Protein AF-A0A3R6ZAP5-F1 (afdb_monomer_lite)

Secondary structure (DSSP, 8-state):
-HHHHHHHHHHHHHHHHHHHHHHHHHHHHHHHHHHTSSS-SSHHHHHHHHTT-S-THHHHHHHHHHHHHHHHHHHHHHHHHHH-PPPS-HHHHHTGGGSHHHHHHHHHHHHHHHHHHHHHHHH-HHHHHHHHHHHTTHHHHHHHHHHH-TTS---HHHHHHHHHHHTTTTHHHHHHHHHHHHHHHHHHHHTTTTTHHHHHHHHHHHHHHHHHHHHHHHHHHH-

Sequence (223 aa):
MAIKLNLFPIVLGIIGRIVLIIIISILIALISYLVSRPDSGQFTSEMNNMSKTGSNSGGIIWNFVVGLINMSIMFTTIDWLRTKEQPQTILRDSFSVFSKRYFIGALVIEILKRIFTFLWALLLIVPGIVKNYSYSQASYIFKDAVDANPNSDVNYFDCITRSRKLMNGRKWRLFILQLSFLGWEILNWIVLGLGSIWLIPYKNATYAAFYKDLTAKLSSVEE

Foldseek 3Di:
DVLVLLQVVLVVVLVVVVVVVVVVVVVVVVVVVVVPPPDDDDPVVVVVVCVVVPDPVVVVVVVLVVVLLLLLVLLLLVCCVVVVDDDPDSVCSSCVCVPPQNVVLLSVLSVVLVVVLVVLVVVPVVSSVVLNLLQVCLSVQSSVVCVVPVPDDDDSVVSSVVSNVLCVVPSVVVVVVVVVCVVLVVVCVVVVNPSVSVSSSVSSVVVSVVSVVSVVVVVVVVD

Radius of gyration: 21.42 Å; chains: 1; bounding box: 72×41×42 Å

InterPro domains:
  IPR010380 Protein of unknown function DUF975 [PF06161] (124-216)
  IPR010380 Protein of unknown function DUF975 [PTHR40076] (21-218)

Structure (mmCIF, N/CA/C/O backbone):
data_AF-A0A3R6ZAP5-F1
#
_entry.id   AF-A0A3R6ZAP5-F1
#
loop_
_atom_site.group_PDB
_atom_site.id
_atom_site.type_symbol
_atom_site.label_atom_id
_atom_site.label_alt_id
_atom_site.label_comp_id
_atom_site.label_asym_id
_atom_site.label_entity_id
_atom_site.label_seq_id
_atom_site.pdbx_PDB_ins_code
_atom_site.Cartn_x
_atom_site.Cartn_y
_atom_site.Cartn_z
_atom_site.occupancy
_atom_site.B_iso_or_equiv
_atom_site.auth_seq_id
_atom_site.auth_comp_id
_atom_site.auth_asym_id
_atom_site.auth_atom_id
_atom_site.pdbx_PDB_model_num
ATOM 1 N N . MET A 1 1 ? -14.975 9.939 -15.089 1.00 49.75 1 MET A N 1
ATOM 2 C CA . MET A 1 1 ? -14.210 11.113 -14.598 1.00 49.75 1 MET A CA 1
ATOM 3 C C . MET A 1 1 ? -13.097 10.795 -13.583 1.00 49.75 1 MET A C 1
ATOM 5 O O . MET A 1 1 ? -12.296 11.681 -13.354 1.00 49.75 1 MET A O 1
ATOM 9 N N . ALA A 1 2 ? -12.936 9.566 -13.062 1.00 43.41 2 ALA A N 1
ATOM 10 C CA . ALA A 1 2 ? -11.761 9.171 -12.251 1.00 43.41 2 ALA A CA 1
ATOM 11 C C . ALA A 1 2 ? -10.464 8.957 -13.071 1.00 43.41 2 ALA A C 1
ATOM 13 O O . ALA A 1 2 ? -9.356 9.091 -12.555 1.00 43.41 2 ALA A O 1
ATOM 14 N N . ILE A 1 3 ? -10.613 8.660 -14.370 1.00 48.66 3 ILE A N 1
ATOM 15 C CA . ILE A 1 3 ? -9.503 8.477 -15.319 1.00 48.66 3 ILE A CA 1
ATOM 16 C C . ILE A 1 3 ? -8.729 9.787 -15.504 1.00 48.66 3 ILE A C 1
ATOM 18 O O . ILE A 1 3 ? -7.517 9.789 -15.349 1.00 48.66 3 ILE A O 1
ATOM 22 N N . LYS A 1 4 ? -9.412 10.921 -15.733 1.00 45.44 4 LYS A N 1
ATOM 23 C CA . LYS A 1 4 ? -8.757 12.233 -15.925 1.00 45.44 4 LYS A CA 1
ATOM 24 C C . LYS A 1 4 ? -7.941 12.689 -14.703 1.00 45.44 4 LYS A C 1
ATOM 26 O O . LYS A 1 4 ? -6.893 13.294 -14.880 1.00 45.44 4 LYS A O 1
ATOM 31 N N . LEU A 1 5 ? -8.384 12.342 -13.492 1.00 50.59 5 LEU A N 1
ATOM 32 C CA . LEU A 1 5 ? -7.724 12.681 -12.224 1.00 50.59 5 LEU A CA 1
ATOM 33 C C . LEU A 1 5 ? -6.394 11.944 -11.998 1.00 50.59 5 LEU A C 1
ATOM 35 O O . LEU A 1 5 ? -5.491 12.491 -11.375 1.00 50.59 5 LEU A O 1
ATOM 39 N N . ASN A 1 6 ? -6.254 10.726 -12.530 1.00 52.62 6 ASN A N 1
ATOM 40 C CA . ASN A 1 6 ? -5.039 9.915 -12.388 1.00 52.62 6 ASN A CA 1
ATOM 41 C C . ASN A 1 6 ? -4.158 9.932 -13.645 1.00 52.62 6 ASN A C 1
ATOM 43 O O . ASN A 1 6 ? -2.973 9.621 -13.568 1.00 52.62 6 ASN A O 1
ATOM 47 N N . LEU A 1 7 ? -4.708 10.341 -14.792 1.00 59.31 7 LEU A N 1
ATOM 48 C CA . LEU A 1 7 ? -3.993 10.369 -16.066 1.00 59.31 7 LEU A CA 1
ATOM 49 C C . LEU A 1 7 ? -2.767 11.280 -16.010 1.00 59.31 7 LEU A C 1
ATOM 51 O O . LEU A 1 7 ? -1.679 10.852 -16.365 1.00 59.31 7 LEU A O 1
ATOM 55 N N . PHE A 1 8 ? -2.920 12.509 -15.518 1.00 52.78 8 PHE A N 1
ATOM 56 C CA . PHE A 1 8 ? -1.830 13.483 -15.487 1.00 52.78 8 PHE A CA 1
ATOM 57 C C . PHE A 1 8 ? -0.643 13.068 -14.591 1.00 52.78 8 PHE A C 1
ATOM 59 O O . PHE A 1 8 ? 0.472 13.026 -15.105 1.00 52.78 8 PHE A O 1
ATOM 66 N N . PRO A 1 9 ? -0.816 12.696 -13.304 1.00 50.38 9 PRO A N 1
ATOM 67 C CA . PRO A 1 9 ? 0.307 12.274 -12.461 1.00 50.38 9 PRO A CA 1
ATOM 68 C C . PRO A 1 9 ? 0.926 10.944 -12.905 1.00 50.38 9 PRO A C 1
ATOM 70 O O . PRO A 1 9 ? 2.131 10.763 -12.751 1.00 50.38 9 PRO A O 1
ATOM 73 N N . ILE A 1 10 ? 0.148 10.023 -13.486 1.00 56.31 10 ILE A N 1
ATOM 74 C CA . ILE A 1 10 ? 0.694 8.757 -13.991 1.00 56.31 10 ILE A CA 1
ATOM 75 C C . ILE A 1 10 ? 1.479 8.993 -15.283 1.00 56.31 10 ILE A C 1
ATOM 77 O O . ILE A 1 10 ? 2.594 8.497 -15.400 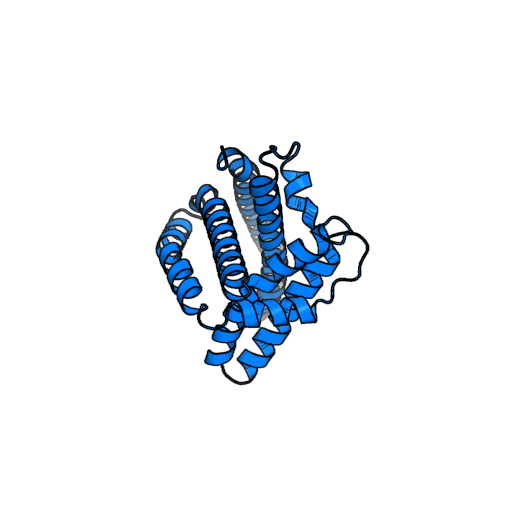1.00 56.31 10 ILE A O 1
ATOM 81 N N . VAL A 1 11 ? 0.961 9.793 -16.218 1.00 62.44 11 VAL A N 1
ATOM 82 C CA . VAL A 1 11 ? 1.676 10.166 -17.450 1.00 62.44 11 VAL A CA 1
ATOM 83 C C . VAL A 1 11 ? 2.935 10.969 -17.122 1.00 62.44 11 VAL A C 1
ATOM 85 O O . VAL A 1 11 ? 4.002 10.637 -17.624 1.00 62.44 11 VAL A O 1
ATOM 88 N N . LEU A 1 12 ? 2.860 11.948 -16.216 1.00 58.59 12 LEU A N 1
ATOM 89 C CA . LEU A 1 12 ? 4.025 12.699 -15.741 1.00 58.59 12 LEU A CA 1
ATOM 90 C C . LEU A 1 12 ? 5.027 11.795 -15.006 1.00 58.59 12 LEU A C 1
ATOM 92 O O . LEU A 1 12 ? 6.230 11.956 -15.170 1.00 58.59 12 LEU A O 1
ATOM 96 N N . GLY A 1 13 ? 4.549 10.812 -14.239 1.00 55.25 13 GLY A N 1
ATOM 97 C CA . GLY A 1 13 ? 5.389 9.816 -13.575 1.00 55.25 13 GLY A CA 1
ATOM 98 C C . GLY A 1 13 ? 6.074 8.857 -14.553 1.00 55.25 13 GLY A C 1
ATOM 99 O O . GLY A 1 13 ? 7.240 8.524 -14.362 1.00 55.25 13 GLY A O 1
ATOM 100 N N . ILE A 1 14 ? 5.386 8.439 -15.618 1.00 63.50 14 ILE A N 1
ATOM 101 C CA . ILE A 1 14 ? 5.942 7.602 -16.692 1.00 63.50 14 ILE A CA 1
ATOM 102 C C . ILE A 1 14 ? 6.972 8.400 -17.495 1.00 63.50 14 ILE A C 1
ATOM 104 O O . ILE A 1 14 ? 8.096 7.937 -17.663 1.00 63.50 14 ILE A O 1
ATOM 108 N N . ILE A 1 15 ? 6.632 9.623 -17.912 1.00 70.00 15 ILE A N 1
ATOM 109 C CA . ILE A 1 15 ? 7.547 10.536 -18.610 1.00 70.00 15 ILE A CA 1
ATOM 110 C C . ILE A 1 15 ? 8.763 10.830 -17.731 1.00 70.00 15 ILE A C 1
ATOM 112 O O . ILE A 1 15 ? 9.889 10.700 -18.193 1.00 70.00 15 ILE A O 1
ATOM 116 N N . GLY A 1 16 ? 8.558 11.141 -16.451 1.00 63.94 16 GLY A N 1
ATOM 117 C CA . GLY A 1 16 ? 9.637 11.389 -15.498 1.00 63.94 16 GLY A CA 1
ATOM 118 C C . GLY A 1 16 ? 10.563 10.185 -15.328 1.00 63.94 16 GLY A C 1
ATOM 119 O O . GLY A 1 16 ? 11.777 10.354 -15.305 1.00 63.94 16 GLY A O 1
ATOM 120 N N . ARG A 1 17 ? 10.023 8.959 -15.283 1.00 59.38 17 ARG A N 1
ATOM 121 C CA . ARG A 1 17 ? 10.827 7.724 -15.245 1.00 59.38 17 ARG A CA 1
ATOM 122 C C . ARG A 1 17 ? 11.616 7.509 -16.533 1.00 59.38 17 ARG A C 1
ATOM 124 O O . ARG A 1 17 ? 12.793 7.182 -16.452 1.00 59.38 17 ARG A O 1
ATOM 131 N N . ILE A 1 18 ? 11.000 7.713 -17.697 1.00 71.06 18 ILE A N 1
ATOM 132 C CA . ILE A 1 18 ? 11.666 7.577 -19.001 1.00 71.06 18 ILE A CA 1
ATOM 133 C C . ILE A 1 18 ? 12.792 8.608 -19.129 1.00 71.06 18 ILE A C 1
ATOM 135 O O . ILE A 1 18 ? 13.917 8.247 -19.455 1.00 71.06 18 ILE A O 1
ATOM 139 N N . VAL A 1 19 ? 12.523 9.871 -18.792 1.00 71.06 19 VAL A N 1
ATOM 140 C CA . VAL A 1 19 ? 13.516 10.955 -18.798 1.00 71.06 19 VAL A CA 1
ATOM 141 C C . VAL A 1 19 ? 14.660 10.658 -17.827 1.00 71.06 19 VAL A C 1
ATOM 143 O O . VAL A 1 19 ? 15.819 10.832 -18.186 1.00 71.06 19 VAL A O 1
ATOM 146 N N . LEU A 1 20 ? 14.370 10.143 -16.631 1.00 56.03 20 LEU A N 1
ATOM 147 C CA . LEU A 1 20 ? 15.389 9.779 -15.647 1.00 56.03 20 LEU A CA 1
ATOM 148 C C . LEU A 1 20 ? 16.253 8.595 -16.112 1.00 56.03 20 LEU A C 1
ATOM 150 O O . LEU A 1 20 ? 17.468 8.640 -15.954 1.00 56.03 20 LEU A O 1
ATOM 154 N N . ILE A 1 21 ? 15.660 7.576 -16.745 1.00 64.06 21 ILE A N 1
ATOM 155 C CA . ILE A 1 21 ? 16.398 6.458 -17.358 1.00 64.06 21 ILE A CA 1
ATOM 156 C C . ILE A 1 21 ? 17.299 6.966 -18.486 1.00 64.06 21 ILE A C 1
ATOM 158 O O . ILE A 1 21 ? 18.463 6.579 -18.552 1.00 64.06 21 ILE A O 1
ATOM 162 N N . ILE A 1 22 ? 16.795 7.867 -19.335 1.00 69.31 22 ILE A N 1
ATOM 163 C CA . ILE A 1 22 ? 17.574 8.482 -20.415 1.00 69.31 22 ILE A CA 1
ATOM 164 C C . ILE A 1 22 ? 18.750 9.276 -19.833 1.00 69.31 22 ILE A C 1
ATOM 166 O O . ILE A 1 22 ? 19.888 9.044 -20.232 1.00 69.31 22 ILE A O 1
ATOM 170 N N . ILE A 1 23 ? 18.518 10.130 -18.833 1.00 69.62 23 ILE A N 1
ATOM 171 C CA . ILE A 1 23 ? 19.574 10.897 -18.153 1.00 69.62 23 ILE A CA 1
ATOM 172 C C . ILE A 1 23 ? 20.624 9.967 -17.539 1.00 69.62 23 ILE A C 1
ATOM 174 O O . ILE A 1 23 ? 21.815 10.192 -17.732 1.00 69.62 23 ILE A O 1
ATOM 178 N N . ILE A 1 24 ? 20.206 8.900 -16.851 1.00 59.94 24 ILE A N 1
ATOM 179 C CA . ILE A 1 24 ? 21.114 7.912 -16.251 1.00 59.94 24 ILE A CA 1
ATOM 180 C C . ILE A 1 24 ? 21.912 7.176 -17.332 1.00 59.94 24 ILE A C 1
ATOM 182 O O . ILE A 1 24 ? 23.118 7.010 -17.184 1.00 59.94 24 ILE A O 1
ATOM 186 N N . SER A 1 25 ? 21.279 6.779 -18.437 1.00 58.03 25 SER A N 1
ATOM 187 C CA . SER A 1 25 ? 21.961 6.110 -19.551 1.00 58.03 25 SER A CA 1
ATOM 188 C C . SER A 1 25 ? 22.999 7.014 -20.225 1.00 58.03 25 SER A C 1
ATOM 190 O O . SER A 1 25 ? 24.102 6.562 -20.523 1.00 58.03 25 SER A O 1
ATOM 192 N N . ILE A 1 26 ? 22.692 8.307 -20.370 1.00 75.69 26 ILE A N 1
ATOM 193 C CA . ILE A 1 26 ? 23.614 9.321 -20.888 1.00 75.69 26 ILE A CA 1
ATOM 194 C C . ILE A 1 26 ? 24.769 9.536 -19.907 1.00 75.69 26 ILE A C 1
ATOM 196 O O . ILE A 1 26 ? 25.916 9.599 -20.330 1.00 75.69 26 ILE A O 1
ATOM 200 N N . LEU A 1 27 ? 24.496 9.590 -18.601 1.00 61.81 27 LEU A N 1
ATOM 201 C CA . LEU A 1 27 ? 25.517 9.697 -17.555 1.00 61.81 27 LEU A CA 1
ATOM 202 C C . LEU A 1 27 ? 26.449 8.484 -17.539 1.00 61.81 27 LEU A C 1
ATOM 204 O O . LEU A 1 27 ? 27.659 8.656 -17.463 1.00 61.81 27 LEU A O 1
ATOM 208 N N . ILE A 1 28 ? 25.912 7.270 -17.664 1.00 61.03 28 ILE A N 1
ATOM 209 C CA . ILE A 1 28 ? 26.699 6.033 -17.742 1.00 61.03 28 ILE A CA 1
ATOM 210 C C . ILE A 1 28 ? 27.551 6.018 -19.012 1.00 61.03 28 ILE A C 1
ATOM 212 O O . ILE A 1 28 ? 28.731 5.680 -18.943 1.00 61.03 28 ILE A O 1
ATOM 216 N N . ALA A 1 29 ? 26.995 6.414 -20.159 1.00 68.06 29 ALA A N 1
ATOM 217 C CA . ALA A 1 29 ? 27.736 6.510 -21.415 1.00 68.06 29 ALA A CA 1
ATOM 218 C C . ALA A 1 29 ? 28.840 7.576 -21.344 1.00 68.06 29 ALA A C 1
ATOM 220 O O . ALA A 1 29 ? 29.955 7.341 -21.801 1.00 68.06 29 ALA A O 1
ATOM 221 N N . LEU A 1 30 ? 28.562 8.715 -20.706 1.00 67.56 30 LEU A N 1
ATOM 222 C CA . LEU A 1 30 ? 29.516 9.798 -20.488 1.00 67.56 30 LEU A CA 1
ATOM 223 C C . LEU A 1 30 ? 30.633 9.376 -19.529 1.00 67.56 30 LEU A C 1
ATOM 225 O O . LEU A 1 30 ? 31.801 9.588 -19.826 1.00 67.56 30 LEU A O 1
ATOM 229 N N . ILE A 1 31 ? 30.299 8.712 -18.422 1.00 59.75 31 ILE A N 1
ATOM 230 C CA . ILE A 1 31 ? 31.277 8.132 -17.495 1.00 59.75 31 ILE A CA 1
ATOM 231 C C . ILE A 1 31 ? 32.121 7.079 -18.216 1.00 59.75 31 ILE A C 1
ATOM 233 O O . ILE A 1 31 ? 33.338 7.112 -18.109 1.00 59.75 31 ILE A O 1
ATOM 237 N N . SER A 1 32 ? 31.509 6.203 -19.013 1.00 54.59 32 SER A N 1
ATOM 238 C CA . SER A 1 32 ? 32.223 5.186 -19.799 1.00 54.59 32 SER A CA 1
ATOM 239 C C . SER A 1 32 ? 33.161 5.816 -20.828 1.00 54.59 32 SER A C 1
ATOM 241 O O . SER A 1 32 ? 34.285 5.354 -20.996 1.00 54.59 32 SER A O 1
ATOM 243 N N . TYR A 1 33 ? 32.742 6.901 -21.476 1.00 67.69 33 TYR A N 1
ATOM 244 C CA . TYR A 1 33 ? 33.559 7.669 -22.415 1.00 67.69 33 TYR A CA 1
ATOM 245 C C . TYR A 1 33 ? 34.729 8.385 -21.721 1.00 67.69 33 TYR A C 1
ATOM 247 O O . TYR A 1 33 ? 35.844 8.400 -22.237 1.00 67.69 33 TYR A O 1
ATOM 255 N N . LEU A 1 34 ? 34.501 8.931 -20.524 1.00 59.06 34 LEU A N 1
ATOM 256 C CA . LEU A 1 34 ? 35.535 9.581 -19.715 1.00 59.06 34 LEU A CA 1
ATOM 257 C C . LEU A 1 34 ? 36.530 8.573 -19.113 1.00 59.06 34 LEU A C 1
ATOM 259 O O . LEU A 1 34 ? 37.719 8.870 -19.046 1.00 59.06 34 LEU A O 1
ATOM 263 N N . VAL A 1 35 ? 36.057 7.384 -18.727 1.00 60.81 35 VAL A N 1
ATOM 264 C CA . VAL A 1 35 ? 36.853 6.263 -18.193 1.00 60.81 35 VAL A CA 1
ATOM 265 C C . VAL A 1 35 ? 37.617 5.521 -19.296 1.00 60.81 35 VAL A C 1
ATOM 267 O O . VAL A 1 35 ? 38.691 4.994 -19.038 1.00 60.81 35 VAL A O 1
ATOM 270 N N . SER A 1 36 ? 37.120 5.522 -20.538 1.00 62.25 36 SER A N 1
ATOM 271 C CA . SER A 1 36 ? 37.816 4.946 -21.703 1.00 62.25 36 SER A CA 1
ATOM 272 C C . SER A 1 36 ? 38.959 5.825 -22.227 1.00 62.25 36 SER A C 1
ATOM 274 O O . SER A 1 36 ? 39.555 5.498 -23.255 1.00 62.25 36 SER A O 1
ATOM 276 N N . ARG A 1 37 ? 39.286 6.937 -21.545 1.00 58.38 37 ARG A N 1
ATOM 277 C CA . ARG A 1 37 ? 40.539 7.655 -21.800 1.00 58.38 37 ARG A CA 1
ATOM 278 C C . ARG A 1 37 ? 41.705 6.683 -21.586 1.00 58.38 37 ARG A C 1
ATOM 280 O O . ARG A 1 37 ? 41.754 6.029 -20.543 1.00 58.38 37 ARG A O 1
ATOM 287 N N . PRO A 1 38 ? 42.620 6.555 -22.558 1.00 50.88 38 PRO A N 1
ATOM 288 C CA . PRO A 1 38 ? 43.659 5.543 -22.526 1.00 50.88 38 PRO A CA 1
ATOM 289 C C . PRO A 1 38 ? 44.785 6.002 -21.601 1.00 50.88 38 PRO A C 1
ATOM 291 O O . PRO A 1 38 ? 45.833 6.411 -22.069 1.00 50.88 38 PRO A O 1
ATOM 294 N N . ASP A 1 39 ? 44.559 5.933 -20.292 1.00 49.41 39 ASP A N 1
ATOM 295 C CA . ASP A 1 39 ? 45.637 5.902 -19.308 1.00 49.41 39 ASP A CA 1
ATOM 296 C C . ASP A 1 39 ? 45.334 4.847 -18.235 1.00 49.41 39 ASP A C 1
ATOM 298 O O . ASP A 1 39 ? 44.693 5.070 -17.211 1.00 49.41 39 ASP A O 1
ATOM 302 N N . SER A 1 40 ? 45.853 3.650 -18.523 1.00 44.00 40 SER A N 1
ATOM 303 C CA . SER A 1 40 ? 46.232 2.578 -17.593 1.00 44.00 40 SER A CA 1
ATOM 304 C C . SER A 1 40 ? 45.143 1.913 -16.726 1.00 44.00 40 SER A C 1
ATOM 306 O O . SER A 1 40 ? 45.076 2.053 -15.511 1.00 44.00 40 SER A O 1
ATOM 308 N N . GLY A 1 41 ? 44.373 1.016 -17.345 1.00 52.34 41 GLY A N 1
ATOM 309 C CA . GLY A 1 41 ? 44.551 -0.428 -17.104 1.00 52.34 41 GLY A CA 1
ATOM 310 C C . GLY A 1 41 ? 44.236 -1.059 -15.734 1.00 52.34 41 GLY A C 1
ATOM 311 O O . GLY A 1 41 ? 44.462 -2.258 -15.612 1.00 52.34 41 GLY A O 1
ATOM 312 N N . GLN A 1 42 ? 43.712 -0.344 -14.731 1.00 46.94 42 GLN A N 1
ATOM 313 C CA . GLN A 1 42 ? 43.348 -0.946 -13.425 1.00 46.94 42 GLN A CA 1
ATOM 314 C C . GLN A 1 42 ? 41.854 -0.867 -13.064 1.00 46.94 42 GLN A C 1
ATOM 316 O O . GLN A 1 42 ? 41.393 -1.572 -12.171 1.00 46.94 42 GLN A O 1
ATOM 321 N N . PHE A 1 43 ? 41.056 -0.082 -13.790 1.00 41.91 43 PHE A N 1
ATOM 322 C CA . PHE A 1 43 ? 39.634 0.107 -13.471 1.00 41.91 43 PHE A CA 1
ATOM 323 C C . PHE A 1 43 ? 38.722 -1.008 -14.020 1.00 41.91 43 PHE A C 1
ATOM 325 O O . PHE A 1 43 ? 37.682 -1.325 -13.446 1.00 41.91 43 PHE A O 1
ATOM 332 N N . THR A 1 44 ? 39.108 -1.653 -15.124 1.00 44.44 44 THR A N 1
ATOM 333 C CA . THR A 1 44 ? 38.272 -2.658 -15.806 1.00 44.44 44 THR A CA 1
ATOM 334 C C . THR A 1 44 ? 38.235 -4.009 -15.083 1.00 44.44 44 THR A C 1
ATOM 336 O O . THR A 1 44 ? 37.220 -4.704 -15.144 1.00 44.44 44 THR A O 1
ATOM 339 N N . SER A 1 45 ? 39.288 -4.365 -14.337 1.00 43.47 45 SER A N 1
ATOM 340 C CA . SER A 1 45 ? 39.341 -5.587 -13.522 1.00 43.47 45 SER A CA 1
ATOM 341 C C . SER A 1 45 ? 38.513 -5.496 -12.237 1.00 43.47 45 SER A C 1
ATOM 343 O O . SER A 1 45 ? 37.971 -6.507 -11.795 1.00 43.47 45 SER A O 1
ATOM 345 N N . GLU A 1 46 ? 38.335 -4.301 -11.664 1.00 43.62 46 GLU A N 1
ATOM 346 C CA . GLU A 1 46 ? 37.447 -4.106 -10.508 1.00 43.62 46 GLU A CA 1
ATOM 347 C C . GLU A 1 46 ? 35.973 -3.970 -10.915 1.00 43.62 46 GLU A C 1
ATOM 349 O O . GLU A 1 46 ? 35.079 -4.412 -10.192 1.00 43.62 46 GLU A O 1
ATOM 354 N N . MET A 1 47 ? 35.690 -3.466 -12.120 1.00 38.88 47 MET A N 1
ATOM 355 C CA . MET A 1 47 ? 34.322 -3.291 -12.621 1.00 38.88 47 MET A CA 1
ATOM 356 C C . MET A 1 47 ? 33.591 -4.621 -12.889 1.00 38.88 47 MET A C 1
ATOM 358 O O . MET A 1 47 ? 32.373 -4.705 -12.721 1.00 38.88 47 MET A O 1
ATOM 362 N N . ASN A 1 48 ? 34.330 -5.690 -13.207 1.00 45.25 48 ASN A N 1
ATOM 363 C CA . ASN A 1 48 ? 33.788 -7.052 -13.308 1.00 45.25 48 ASN A CA 1
ATOM 364 C C . ASN A 1 48 ? 33.434 -7.665 -11.938 1.00 45.25 48 ASN A C 1
ATOM 366 O O . ASN A 1 48 ? 32.580 -8.546 -11.854 1.00 45.25 48 ASN A O 1
ATOM 370 N N . ASN A 1 49 ? 34.038 -7.164 -10.856 1.00 45.28 49 ASN A N 1
ATOM 371 C CA . ASN A 1 49 ? 33.619 -7.470 -9.487 1.00 45.28 49 ASN A CA 1
ATOM 372 C C . ASN A 1 49 ? 32.513 -6.515 -9.002 1.00 45.28 49 ASN A C 1
ATOM 374 O O . ASN A 1 49 ? 31.728 -6.879 -8.129 1.00 45.28 49 ASN A O 1
ATOM 378 N N . MET A 1 50 ? 32.374 -5.331 -9.608 1.00 38.56 50 MET A N 1
ATOM 379 C CA . MET A 1 50 ? 31.333 -4.358 -9.263 1.00 38.56 50 MET A CA 1
ATOM 380 C C . MET A 1 50 ? 29.974 -4.630 -9.928 1.00 38.56 50 MET A C 1
ATOM 382 O O . MET A 1 50 ? 28.948 -4.220 -9.391 1.00 38.56 50 MET A O 1
ATOM 386 N N . SER A 1 51 ? 29.917 -5.423 -11.003 1.00 44.44 51 SER A N 1
ATOM 387 C CA . SER A 1 51 ? 28.658 -6.001 -11.511 1.00 44.44 51 SER A CA 1
ATOM 388 C C . SER A 1 51 ? 28.069 -7.073 -10.576 1.00 44.44 51 SER A C 1
ATOM 390 O O . SER A 1 51 ? 26.871 -7.346 -10.630 1.00 44.44 51 SER A O 1
ATOM 392 N N . LYS A 1 52 ? 28.871 -7.610 -9.643 1.00 43.53 52 LYS A N 1
ATOM 393 C CA . LYS A 1 52 ? 28.395 -8.380 -8.476 1.00 43.53 52 LYS A CA 1
ATOM 394 C C . LYS A 1 52 ? 28.046 -7.500 -7.263 1.00 43.53 52 LYS A C 1
ATOM 396 O O . LYS A 1 52 ? 27.390 -7.978 -6.343 1.00 43.53 52 LYS A O 1
ATOM 401 N N . THR A 1 53 ? 28.400 -6.213 -7.297 1.00 42.28 53 THR A N 1
ATOM 402 C CA . THR A 1 53 ? 28.152 -5.207 -6.243 1.00 42.28 53 THR A CA 1
ATOM 403 C C . THR A 1 53 ? 27.148 -4.134 -6.700 1.00 42.28 53 THR A C 1
ATOM 405 O O . THR A 1 53 ? 27.033 -3.063 -6.114 1.00 42.28 53 THR A O 1
ATOM 408 N N . GLY A 1 54 ? 26.302 -4.439 -7.691 1.00 44.59 54 GLY A N 1
ATOM 409 C CA . GLY A 1 54 ? 25.012 -3.767 -7.907 1.00 44.59 54 GLY A CA 1
ATOM 410 C C . GLY A 1 54 ? 24.004 -4.224 -6.852 1.00 44.59 54 GLY A C 1
ATOM 411 O O . GLY A 1 54 ? 23.015 -4.881 -7.151 1.00 44.59 54 GLY A O 1
ATOM 412 N N . SER A 1 55 ? 24.360 -3.985 -5.593 1.00 45.50 55 SER A N 1
ATOM 413 C CA . SER A 1 55 ? 23.782 -4.599 -4.407 1.00 45.50 55 SER A CA 1
ATOM 414 C C . SER A 1 55 ? 22.257 -4.465 -4.317 1.00 45.50 55 SER A C 1
ATOM 416 O O . SER A 1 55 ? 21.671 -3.404 -4.537 1.00 45.50 55 SER A O 1
ATOM 418 N N . ASN A 1 56 ? 21.62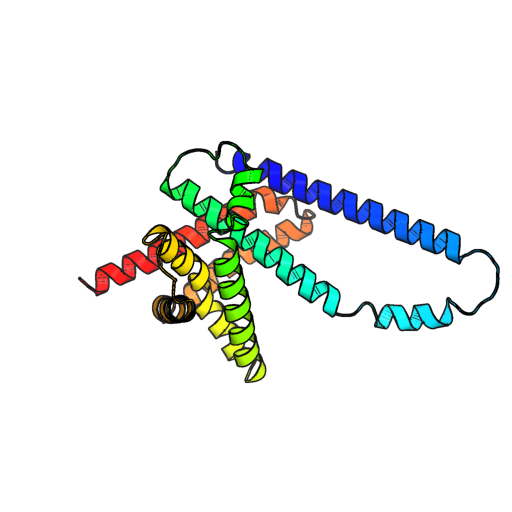8 -5.553 -3.871 1.00 48.88 56 ASN A N 1
ATOM 419 C CA . ASN A 1 56 ? 20.220 -5.696 -3.488 1.00 48.88 56 ASN A CA 1
ATOM 420 C C . ASN A 1 56 ? 19.676 -4.616 -2.511 1.00 48.88 56 ASN A C 1
ATOM 422 O O . ASN A 1 56 ? 18.498 -4.655 -2.166 1.00 48.88 56 ASN A O 1
ATOM 426 N N . SER A 1 57 ? 20.483 -3.654 -2.048 1.00 44.19 57 SER A N 1
ATOM 427 C CA . SER A 1 57 ? 20.123 -2.607 -1.080 1.00 44.19 57 SER A CA 1
ATOM 428 C C . SER A 1 57 ? 19.450 -1.380 -1.718 1.00 44.19 57 SER A C 1
ATOM 430 O O . SER A 1 57 ? 18.480 -0.861 -1.161 1.00 44.19 57 SER A O 1
ATOM 432 N N . GLY A 1 58 ? 19.871 -0.962 -2.921 1.00 46.41 58 GLY A N 1
ATOM 433 C CA . GLY A 1 58 ? 19.235 0.135 -3.669 1.00 46.41 58 GLY A CA 1
ATOM 434 C C . GLY A 1 58 ? 17.785 -0.183 -4.056 1.00 46.41 58 GLY A C 1
ATOM 435 O O . GLY A 1 58 ? 16.907 0.678 -3.991 1.00 46.41 58 GLY A O 1
ATOM 436 N N . GLY A 1 59 ? 17.504 -1.459 -4.344 1.00 54.81 59 GLY A N 1
ATOM 437 C CA . GLY A 1 59 ? 16.149 -1.959 -4.580 1.00 54.81 59 GLY A CA 1
ATOM 438 C C . GLY A 1 59 ? 15.251 -1.908 -3.338 1.00 54.81 59 GLY A C 1
ATOM 439 O O . GLY A 1 59 ? 14.060 -1.635 -3.460 1.00 54.81 59 GLY A O 1
ATOM 440 N N . ILE A 1 60 ? 15.793 -2.110 -2.132 1.00 53.81 60 ILE A N 1
ATOM 441 C CA . ILE A 1 60 ? 15.010 -2.081 -0.883 1.00 53.81 60 ILE A CA 1
ATOM 442 C C . ILE A 1 60 ? 14.549 -0.656 -0.561 1.00 53.81 60 ILE A C 1
ATOM 444 O O . ILE A 1 60 ? 13.368 -0.446 -0.274 1.00 53.81 60 ILE A O 1
ATOM 448 N N . ILE A 1 61 ? 15.453 0.324 -0.658 1.00 51.31 61 ILE A N 1
ATOM 449 C CA . ILE A 1 61 ? 15.135 1.740 -0.419 1.00 51.31 61 ILE A CA 1
ATOM 450 C C . ILE A 1 61 ? 14.132 2.232 -1.468 1.00 51.31 61 ILE A C 1
ATOM 452 O O . ILE A 1 61 ? 13.123 2.849 -1.125 1.00 51.31 61 ILE A O 1
ATOM 456 N N . TRP A 1 62 ? 14.338 1.881 -2.738 1.00 50.94 62 TRP A N 1
ATOM 457 C CA . TRP A 1 62 ? 13.401 2.209 -3.811 1.00 50.94 62 TRP A CA 1
ATOM 458 C C . TRP A 1 62 ? 12.006 1.599 -3.587 1.00 50.94 62 TRP A C 1
ATOM 460 O O . TRP A 1 62 ? 10.998 2.299 -3.678 1.00 50.94 62 TRP A O 1
ATOM 470 N N . ASN A 1 63 ? 11.927 0.325 -3.190 1.00 55.38 63 ASN A N 1
ATOM 471 C CA . ASN A 1 63 ? 10.661 -0.344 -2.864 1.00 55.38 63 ASN A CA 1
ATOM 472 C C . ASN A 1 63 ? 9.948 0.261 -1.643 1.00 55.38 63 ASN A C 1
ATOM 474 O O . ASN A 1 63 ? 8.723 0.155 -1.516 1.00 55.38 63 ASN A O 1
ATOM 478 N N . PHE A 1 64 ? 10.694 0.879 -0.727 1.00 59.91 64 PHE A N 1
ATOM 479 C CA . PHE A 1 64 ? 10.127 1.611 0.399 1.00 59.91 64 PHE A CA 1
ATOM 480 C C . PHE A 1 64 ? 9.509 2.937 -0.058 1.00 59.91 64 PHE A C 1
ATOM 482 O O . PHE A 1 64 ? 8.330 3.177 0.199 1.00 59.91 64 PHE A O 1
ATOM 489 N N . VAL A 1 65 ? 10.255 3.741 -0.823 1.00 56.66 65 VAL A N 1
ATOM 490 C CA . VAL A 1 65 ? 9.778 5.019 -1.386 1.00 56.66 65 VAL A CA 1
ATOM 491 C C . VAL A 1 65 ? 8.537 4.812 -2.261 1.00 56.66 65 VAL A C 1
ATOM 493 O O . VAL A 1 65 ? 7.537 5.512 -2.100 1.00 56.66 65 VAL A O 1
ATOM 496 N N . VAL A 1 66 ? 8.550 3.803 -3.136 1.00 57.47 66 VAL A N 1
ATOM 497 C CA . VAL A 1 66 ? 7.401 3.457 -3.991 1.00 57.47 66 VAL A CA 1
ATOM 498 C C . VAL A 1 66 ? 6.185 3.022 -3.164 1.00 57.47 66 VAL A C 1
ATOM 500 O O . VAL A 1 66 ? 5.057 3.374 -3.510 1.00 57.47 66 VAL A O 1
ATOM 503 N N . GLY A 1 67 ? 6.393 2.298 -2.059 1.00 61.38 67 GLY A N 1
ATOM 504 C CA . GLY A 1 67 ? 5.319 1.894 -1.148 1.00 61.38 67 GLY A CA 1
ATOM 505 C C . GLY A 1 67 ? 4.597 3.085 -0.512 1.00 61.38 67 GLY A C 1
ATOM 506 O O . GLY A 1 67 ? 3.368 3.100 -0.466 1.00 61.38 67 GLY A O 1
ATOM 507 N N . LEU A 1 68 ? 5.346 4.113 -0.102 1.00 63.22 68 LEU A N 1
ATOM 508 C CA . LEU A 1 68 ? 4.772 5.336 0.467 1.00 63.22 68 LEU A CA 1
ATOM 509 C C . LEU A 1 68 ? 3.950 6.113 -0.557 1.00 63.22 68 LEU A C 1
ATOM 511 O O . LEU A 1 68 ? 2.838 6.534 -0.257 1.00 63.22 68 LEU A O 1
ATOM 515 N N . ILE A 1 69 ? 4.453 6.230 -1.788 1.00 58.84 69 ILE A N 1
ATOM 516 C CA . ILE A 1 69 ? 3.721 6.885 -2.879 1.00 58.84 69 ILE A CA 1
ATOM 517 C C . ILE A 1 69 ? 2.407 6.145 -3.171 1.00 58.84 69 ILE A C 1
ATOM 519 O O . ILE A 1 69 ? 1.372 6.778 -3.364 1.00 58.84 69 ILE A O 1
ATOM 523 N N . ASN A 1 70 ? 2.421 4.808 -3.167 1.00 61.72 70 ASN A N 1
ATOM 524 C CA . ASN A 1 70 ? 1.221 4.003 -3.405 1.00 61.72 70 ASN A CA 1
ATOM 525 C C . ASN A 1 70 ? 0.154 4.226 -2.315 1.00 61.72 70 ASN A C 1
ATOM 527 O O . ASN A 1 70 ? -1.024 4.416 -2.623 1.00 61.72 70 ASN A O 1
ATOM 531 N N . MET A 1 71 ? 0.582 4.294 -1.050 1.00 56.03 71 MET A N 1
ATOM 532 C CA . MET A 1 71 ? -0.289 4.598 0.087 1.00 56.03 71 MET A CA 1
ATOM 533 C C . MET A 1 71 ? -0.881 6.012 0.007 1.00 56.03 71 MET A C 1
ATOM 535 O O . MET A 1 71 ? -2.059 6.192 0.318 1.00 56.03 71 MET A O 1
ATOM 539 N N . SER A 1 72 ? -0.117 6.993 -0.484 1.00 57.06 72 SER A N 1
ATOM 540 C CA . SER A 1 72 ? -0.621 8.350 -0.705 1.00 57.06 72 SER A CA 1
ATOM 541 C C . SER A 1 72 ? -1.786 8.390 -1.689 1.00 57.06 72 SER A C 1
ATOM 543 O O . SER A 1 72 ? -2.839 8.943 -1.382 1.00 57.06 72 SER A O 1
ATOM 545 N N . ILE A 1 73 ? -1.640 7.718 -2.834 1.00 57.22 73 ILE A N 1
ATOM 546 C CA . ILE A 1 73 ? -2.694 7.636 -3.856 1.00 57.22 73 ILE A CA 1
ATOM 547 C C . ILE A 1 73 ? -3.940 6.948 -3.274 1.00 57.22 73 ILE A C 1
ATOM 549 O O . ILE A 1 73 ? -5.065 7.385 -3.512 1.00 57.22 73 ILE A O 1
ATOM 553 N N . MET A 1 74 ? -3.754 5.898 -2.469 1.00 60.78 74 MET A N 1
ATOM 554 C CA . MET A 1 74 ? -4.849 5.177 -1.818 1.00 60.78 74 MET A CA 1
ATOM 555 C C . MET A 1 74 ? -5.687 6.089 -0.904 1.00 60.78 74 MET A C 1
ATOM 557 O O . MET A 1 74 ? -6.919 6.064 -0.956 1.00 60.78 74 MET A O 1
ATOM 561 N N . PHE A 1 75 ? -5.046 6.936 -0.099 1.00 61.94 75 PHE A N 1
ATOM 562 C CA . PHE A 1 75 ? -5.748 7.848 0.806 1.00 61.94 75 PHE A CA 1
ATOM 563 C C . PHE A 1 75 ? -6.524 8.934 0.062 1.00 61.94 75 PHE A C 1
ATOM 565 O O . PHE A 1 75 ? -7.686 9.157 0.406 1.00 61.94 75 PHE A O 1
ATOM 572 N N . THR A 1 76 ? -5.947 9.526 -0.985 1.00 61.56 76 THR A N 1
ATOM 573 C CA . THR A 1 76 ? -6.636 10.510 -1.834 1.00 61.56 76 THR A CA 1
ATOM 574 C C . THR A 1 76 ? -7.845 9.892 -2.538 1.00 61.56 76 THR A C 1
ATOM 576 O O . THR A 1 76 ? -8.891 10.528 -2.661 1.00 61.56 76 THR A O 1
ATOM 579 N N . THR A 1 77 ? -7.751 8.625 -2.966 1.00 57.38 77 THR A N 1
ATOM 580 C CA . THR A 1 77 ? -8.888 7.948 -3.612 1.00 57.38 77 THR A CA 1
ATOM 581 C C . THR A 1 77 ? -10.071 7.735 -2.671 1.00 57.38 77 THR A C 1
ATOM 583 O O . THR A 1 77 ? -11.213 7.826 -3.118 1.00 57.38 77 THR A O 1
ATOM 586 N N . ILE A 1 78 ? -9.830 7.507 -1.376 1.00 61.03 78 ILE A N 1
ATOM 587 C CA . ILE A 1 78 ? -10.908 7.393 -0.385 1.00 61.03 78 ILE A CA 1
ATOM 588 C C . ILE A 1 78 ? -11.569 8.736 -0.111 1.00 61.03 78 ILE A C 1
ATOM 590 O O . ILE A 1 78 ? -12.796 8.783 -0.053 1.00 61.03 78 ILE A O 1
ATOM 594 N N . ASP A 1 79 ? -10.792 9.810 0.024 1.00 62.78 79 ASP A N 1
ATOM 595 C CA . ASP A 1 79 ? -11.359 11.143 0.265 1.00 62.78 79 ASP A CA 1
ATOM 596 C C . ASP A 1 79 ? -12.221 11.577 -0.916 1.00 62.78 79 ASP A C 1
ATOM 598 O O . ASP A 1 79 ? -13.342 12.044 -0.738 1.00 62.78 79 ASP A O 1
ATOM 602 N N . TRP A 1 80 ? -11.769 11.296 -2.138 1.00 59.84 80 TRP A N 1
ATOM 603 C CA . TRP A 1 80 ? -12.565 11.525 -3.338 1.00 59.84 80 TRP A CA 1
ATOM 604 C C . TRP A 1 80 ? -13.856 10.685 -3.370 1.00 59.84 80 TRP A C 1
ATOM 606 O O . TRP A 1 80 ? -14.927 11.201 -3.692 1.00 59.84 80 TRP A O 1
ATOM 616 N N . LEU A 1 81 ? -13.785 9.400 -2.996 1.00 61.06 81 LEU A N 1
ATOM 617 C CA . LEU A 1 81 ? -14.956 8.515 -2.916 1.00 61.06 81 LEU A CA 1
ATOM 618 C C . LEU A 1 81 ? -15.964 8.949 -1.838 1.00 61.06 81 LEU A C 1
ATOM 620 O O . LEU A 1 81 ? -17.156 8.674 -1.986 1.00 61.06 81 LEU A O 1
ATOM 624 N N . ARG A 1 82 ? -15.500 9.595 -0.761 1.00 65.00 82 ARG A N 1
ATOM 625 C CA . ARG A 1 82 ? -16.330 10.071 0.356 1.00 65.00 82 ARG A CA 1
ATOM 626 C C . ARG A 1 82 ? -16.952 11.434 0.074 1.00 65.00 82 ARG A C 1
ATOM 628 O O . ARG A 1 82 ? -18.163 11.578 0.204 1.00 65.00 82 ARG A O 1
ATOM 635 N N . THR A 1 83 ? -16.144 12.406 -0.334 1.00 60.12 83 THR A N 1
ATOM 636 C CA . THR A 1 83 ? -16.562 13.808 -0.460 1.00 60.12 83 THR A CA 1
ATOM 637 C C . THR A 1 83 ? -17.215 14.093 -1.815 1.00 60.12 83 THR A C 1
ATOM 639 O O . THR A 1 83 ? -17.958 15.057 -1.941 1.00 60.12 83 THR A O 1
ATOM 642 N N . LYS A 1 84 ? -16.969 13.264 -2.846 1.00 55.88 84 LYS A N 1
ATOM 643 C CA . LYS A 1 84 ? -17.372 13.481 -4.258 1.00 55.88 84 LYS A CA 1
ATOM 644 C C . LYS A 1 84 ? -16.877 14.796 -4.885 1.00 55.88 84 LYS A C 1
ATOM 646 O O . LYS A 1 84 ? -17.111 15.022 -6.073 1.00 55.88 84 LYS A O 1
ATOM 651 N N . GLU A 1 85 ? -16.170 15.633 -4.136 1.00 49.28 85 GLU A N 1
ATOM 652 C CA . GLU A 1 85 ? -15.550 16.857 -4.621 1.00 49.28 85 GLU A CA 1
ATOM 653 C C . GLU A 1 85 ? -14.239 16.556 -5.349 1.00 49.28 85 GLU A C 1
ATOM 655 O O . GLU A 1 85 ? -13.460 15.682 -4.957 1.00 49.28 85 GLU A O 1
ATOM 660 N N . GLN A 1 86 ? -14.013 17.253 -6.464 1.00 48.25 86 GLN A N 1
ATOM 661 C CA . GLN A 1 86 ? -12.792 17.082 -7.242 1.00 48.25 86 GLN A CA 1
ATOM 662 C C . GLN A 1 86 ? -11.625 17.781 -6.531 1.00 48.25 86 GLN A C 1
ATOM 664 O O . GLN A 1 86 ? -11.768 18.948 -6.164 1.00 48.25 86 GLN A O 1
ATOM 669 N N . PRO A 1 87 ? -10.470 17.115 -6.358 1.00 50.41 87 PRO A N 1
ATOM 670 C CA . PRO A 1 87 ? -9.282 17.765 -5.820 1.00 50.41 87 PRO A CA 1
ATOM 671 C C . PRO A 1 87 ? -8.889 18.946 -6.716 1.00 50.41 87 PRO A C 1
ATOM 673 O O . PRO A 1 87 ? -8.683 18.784 -7.920 1.00 50.41 87 PRO A O 1
ATOM 676 N N . GLN A 1 88 ? -8.803 20.138 -6.123 1.00 47.44 88 GLN A N 1
ATOM 677 C CA . GLN A 1 88 ? -8.518 21.402 -6.818 1.00 47.44 88 GLN A CA 1
ATOM 678 C C . GLN A 1 88 ? -7.105 21.404 -7.434 1.00 47.44 88 GLN A C 1
ATOM 680 O O . GLN A 1 88 ? -6.865 22.049 -8.452 1.00 47.44 88 GLN A O 1
ATOM 685 N N . THR A 1 89 ? -6.164 20.641 -6.856 1.00 51.41 89 THR A N 1
ATOM 686 C CA . THR A 1 89 ? -4.798 20.474 -7.379 1.00 51.41 89 THR A CA 1
ATOM 687 C C . THR A 1 89 ? -4.281 19.057 -7.125 1.00 51.41 89 THR A C 1
ATOM 689 O O . THR A 1 89 ? -3.863 18.715 -6.021 1.00 51.41 89 THR A O 1
ATOM 692 N N . ILE A 1 90 ? -4.233 18.248 -8.186 1.00 49.59 90 ILE A N 1
ATOM 693 C CA . ILE A 1 90 ? -3.902 16.811 -8.151 1.00 49.59 90 ILE A CA 1
ATOM 694 C C . ILE A 1 90 ? -2.549 16.528 -7.481 1.00 49.59 90 ILE A C 1
ATOM 696 O O . ILE A 1 90 ? -2.422 15.546 -6.754 1.00 49.59 90 ILE A O 1
ATOM 700 N N . LEU A 1 91 ? -1.541 17.385 -7.683 1.00 47.00 91 LEU A N 1
ATOM 701 C CA . LEU A 1 91 ? -0.228 17.224 -7.049 1.00 47.00 91 LEU A CA 1
ATOM 702 C C . LEU A 1 91 ? -0.312 17.428 -5.535 1.00 47.00 91 LEU A C 1
ATOM 704 O O . LEU A 1 91 ? 0.062 16.538 -4.779 1.00 47.00 91 LEU A O 1
ATOM 708 N N . ARG A 1 92 ? -0.868 18.550 -5.077 1.00 52.97 92 ARG A N 1
ATOM 709 C CA . ARG A 1 92 ? -1.006 18.849 -3.646 1.00 52.97 92 ARG A CA 1
ATOM 710 C C . ARG A 1 92 ? -1.802 17.769 -2.908 1.00 52.97 92 ARG A C 1
ATOM 712 O O . ARG A 1 92 ? -1.418 17.389 -1.807 1.00 52.97 92 ARG A O 1
ATOM 719 N N . ASP A 1 93 ? -2.842 17.232 -3.542 1.00 54.59 93 ASP A N 1
ATOM 720 C CA . ASP A 1 93 ? -3.715 16.229 -2.930 1.00 54.59 93 ASP A CA 1
ATOM 721 C C . ASP A 1 93 ? -3.138 14.805 -3.014 1.00 54.59 93 ASP A C 1
ATOM 723 O O . ASP A 1 93 ? -3.379 13.998 -2.118 1.00 54.59 93 ASP A O 1
ATOM 727 N N . SER A 1 94 ? -2.294 14.505 -4.010 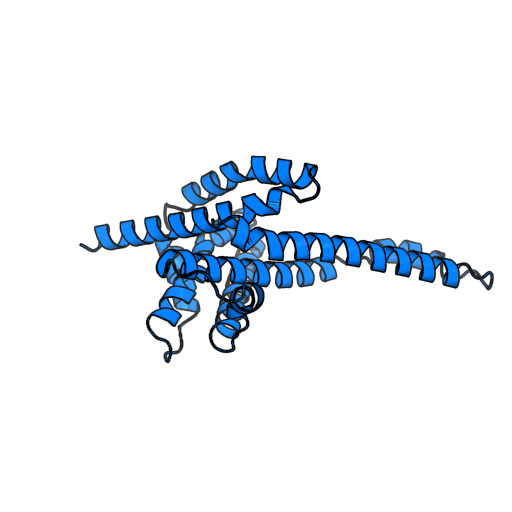1.00 51.44 94 SER A N 1
ATOM 728 C CA . SER A 1 94 ? -1.488 13.267 -4.068 1.00 51.44 94 SER A CA 1
ATOM 729 C C . SER A 1 94 ? -0.323 13.286 -3.074 1.00 51.44 94 SER A C 1
ATOM 731 O O . SER A 1 94 ? 0.110 12.237 -2.602 1.00 51.44 94 SER A O 1
ATOM 733 N N . PHE A 1 95 ? 0.171 14.478 -2.727 1.00 55.75 95 PHE A N 1
ATOM 734 C CA . PHE A 1 95 ? 1.144 14.689 -1.657 1.00 55.75 95 PHE A CA 1
ATOM 735 C C . PHE A 1 95 ? 0.478 15.028 -0.309 1.00 55.75 95 PHE A C 1
ATOM 737 O O . PHE A 1 95 ? 1.182 15.309 0.657 1.00 55.75 95 PHE A O 1
ATOM 744 N N . SER A 1 96 ? -0.854 14.950 -0.187 1.00 58.34 96 SER A N 1
ATOM 745 C CA . SER A 1 96 ? -1.571 15.261 1.064 1.00 58.34 96 SER A CA 1
ATOM 746 C C . SER A 1 96 ? -1.165 14.348 2.222 1.00 58.34 96 SER A C 1
ATOM 748 O O . SER A 1 96 ? -1.160 14.771 3.375 1.00 58.34 96 SER A O 1
ATOM 750 N N . VAL A 1 97 ? -0.721 13.124 1.930 1.00 54.88 97 VAL A N 1
ATOM 751 C CA . VAL A 1 97 ? -0.143 12.211 2.925 1.00 54.88 97 VAL A CA 1
ATOM 752 C C . VAL A 1 97 ? 1.211 12.685 3.440 1.00 54.88 97 VAL A C 1
ATOM 754 O O . VAL A 1 97 ? 1.542 12.378 4.574 1.00 54.88 97 VAL A O 1
ATOM 757 N N . PHE A 1 98 ? 1.956 13.494 2.683 1.00 55.81 98 PHE A N 1
ATOM 758 C CA . PHE A 1 98 ? 3.159 14.182 3.168 1.00 55.81 98 PHE A CA 1
ATOM 759 C C . PHE A 1 98 ? 2.835 15.435 3.997 1.00 55.81 98 PHE A C 1
ATOM 761 O O . PHE A 1 98 ? 3.746 16.110 4.477 1.00 55.81 98 PHE A O 1
ATOM 768 N N . SER A 1 99 ? 1.554 15.756 4.217 1.00 61.50 99 SER A N 1
ATOM 769 C CA . SER A 1 99 ? 1.193 16.745 5.231 1.00 61.50 99 SER A CA 1
ATOM 770 C C . SER A 1 99 ? 1.602 16.236 6.617 1.00 61.50 99 SER A C 1
ATOM 772 O O . SER A 1 99 ? 1.473 15.046 6.920 1.00 61.50 99 SER A O 1
ATOM 774 N N . LYS A 1 100 ? 2.075 17.147 7.484 1.00 62.00 100 LYS A N 1
ATOM 775 C CA . LYS A 1 100 ? 2.541 16.825 8.850 1.00 62.00 100 LYS A CA 1
ATOM 776 C C . LYS A 1 100 ? 1.570 15.930 9.636 1.00 62.00 100 LYS A C 1
ATOM 778 O O . LYS A 1 100 ? 2.018 15.160 10.474 1.00 62.00 100 LYS A O 1
ATOM 783 N N . ARG A 1 101 ? 0.266 16.021 9.347 1.00 68.94 101 ARG A N 1
ATOM 784 C CA . ARG A 1 101 ? -0.808 15.296 10.035 1.00 68.94 101 ARG A CA 1
ATOM 785 C C . ARG A 1 101 ? -0.831 13.790 9.747 1.00 68.94 101 ARG A C 1
ATOM 787 O O . ARG A 1 101 ? -1.030 13.015 10.671 1.00 68.94 101 ARG A O 1
ATOM 794 N N . TYR A 1 102 ? -0.637 13.367 8.497 1.00 68.69 102 TYR A N 1
ATOM 795 C CA . TYR A 1 102 ? -0.780 11.953 8.107 1.00 68.69 102 TYR A CA 1
ATOM 796 C C . TYR A 1 102 ? 0.561 11.256 7.855 1.00 68.69 102 TYR A C 1
ATOM 798 O O . TYR A 1 102 ? 0.638 10.031 7.955 1.00 68.69 102 TYR A O 1
ATOM 806 N N . PHE A 1 103 ? 1.620 12.019 7.569 1.00 74.00 103 PHE A N 1
ATOM 807 C CA . PHE A 1 103 ? 2.898 11.484 7.100 1.00 74.00 103 PHE A CA 1
ATOM 808 C C . PHE A 1 103 ? 3.577 10.559 8.109 1.00 74.00 103 PHE A C 1
ATOM 810 O O . PHE A 1 103 ? 3.922 9.426 7.776 1.00 74.00 103 PHE A O 1
ATOM 817 N N . ILE A 1 104 ? 3.734 11.027 9.352 1.00 79.06 104 ILE A N 1
ATOM 818 C CA . ILE A 1 104 ? 4.426 10.274 10.404 1.00 79.06 104 ILE A CA 1
ATOM 819 C C . ILE A 1 104 ? 3.665 8.982 10.700 1.00 79.06 104 ILE A C 1
ATOM 821 O O . ILE A 1 104 ? 4.260 7.909 10.728 1.00 79.06 104 ILE A O 1
ATOM 825 N N . GLY A 1 105 ? 2.345 9.057 10.863 1.00 80.44 105 GLY A N 1
ATOM 826 C CA . GLY A 1 105 ? 1.569 7.871 11.200 1.00 80.44 105 GLY A CA 1
ATOM 827 C C . GLY A 1 105 ? 1.468 6.859 10.054 1.00 80.44 105 GLY A C 1
ATOM 828 O O . GLY A 1 105 ? 1.582 5.656 10.288 1.00 80.44 105 GLY A O 1
ATOM 829 N N . ALA A 1 106 ? 1.366 7.323 8.804 1.00 77.75 106 ALA A N 1
ATOM 830 C CA . ALA A 1 106 ? 1.433 6.455 7.629 1.00 77.75 106 ALA A CA 1
ATOM 831 C C . ALA A 1 106 ? 2.789 5.735 7.527 1.00 77.75 106 ALA A C 1
ATOM 833 O O . ALA A 1 106 ? 2.826 4.522 7.306 1.00 77.75 106 ALA A O 1
ATOM 834 N N . LEU A 1 107 ? 3.893 6.459 7.754 1.00 81.44 107 LEU A N 1
ATOM 835 C CA . LEU A 1 107 ? 5.241 5.891 7.811 1.00 81.44 107 LEU A CA 1
ATOM 836 C C . LEU A 1 107 ? 5.366 4.823 8.898 1.00 81.44 107 LEU A C 1
ATOM 838 O O . LEU A 1 107 ? 5.854 3.727 8.624 1.00 81.44 107 LEU A O 1
ATOM 842 N N . VAL A 1 108 ? 4.908 5.124 10.115 1.00 87.00 108 VAL A N 1
ATOM 843 C CA . VAL A 1 108 ? 4.975 4.196 11.250 1.00 87.00 108 VAL A CA 1
ATOM 844 C C . VAL A 1 108 ? 4.193 2.919 10.946 1.00 87.00 108 VAL A C 1
ATOM 846 O O . VAL A 1 108 ? 4.722 1.826 11.146 1.00 87.00 108 VAL A O 1
ATOM 849 N N . ILE A 1 109 ? 2.979 3.025 10.394 1.00 87.19 109 ILE A N 1
ATOM 850 C CA . ILE A 1 109 ? 2.179 1.859 9.996 1.00 87.19 109 ILE A CA 1
ATOM 851 C C . ILE A 1 109 ? 2.901 1.026 8.931 1.00 87.19 109 ILE A C 1
ATOM 853 O O . ILE A 1 109 ? 2.970 -0.196 9.060 1.00 87.19 109 ILE A O 1
ATOM 857 N N . GLU A 1 110 ? 3.460 1.646 7.890 1.00 83.19 110 GLU A N 1
ATOM 858 C CA . GLU A 1 110 ? 4.197 0.923 6.845 1.00 83.19 110 GLU A CA 1
ATOM 859 C C . GLU A 1 110 ? 5.433 0.202 7.383 1.00 83.19 110 GLU A C 1
ATOM 861 O O . GLU A 1 110 ? 5.637 -0.982 7.099 1.00 83.19 110 GLU A O 1
ATOM 866 N N . ILE A 1 111 ? 6.232 0.881 8.205 1.00 86.75 111 ILE A N 1
ATOM 867 C CA . ILE A 1 111 ? 7.422 0.301 8.832 1.00 86.75 111 ILE A CA 1
ATOM 868 C C . ILE A 1 111 ? 7.026 -0.872 9.733 1.00 86.75 111 ILE A C 1
ATOM 870 O O . ILE A 1 111 ? 7.608 -1.953 9.636 1.00 86.75 111 ILE A O 1
ATOM 874 N N . LEU A 1 112 ? 5.995 -0.699 10.560 1.00 89.19 112 LEU A N 1
ATOM 875 C CA . LEU A 1 112 ? 5.567 -1.707 11.522 1.00 89.19 112 LEU A CA 1
ATOM 876 C C . LEU A 1 112 ? 4.998 -2.957 10.833 1.00 89.19 112 LEU A C 1
ATOM 878 O O . LEU A 1 112 ? 5.342 -4.083 11.201 1.00 89.19 112 LEU A O 1
ATOM 882 N N . LYS A 1 113 ? 4.201 -2.785 9.768 1.00 90.38 113 LYS A N 1
ATOM 883 C CA . LYS A 1 113 ? 3.735 -3.901 8.927 1.00 90.38 113 LYS A CA 1
ATOM 884 C C . LYS A 1 113 ? 4.898 -4.670 8.310 1.00 90.38 113 LYS A C 1
ATOM 886 O O . LYS A 1 113 ? 4.867 -5.903 8.305 1.00 90.38 113 LYS A O 1
ATOM 891 N N . ARG A 1 114 ? 5.906 -3.965 7.789 1.00 85.88 114 ARG A N 1
ATOM 892 C CA . ARG A 1 114 ? 7.086 -4.573 7.156 1.00 85.88 114 ARG A CA 1
ATOM 893 C C . ARG A 1 114 ? 7.929 -5.337 8.167 1.00 85.88 114 ARG A C 1
ATOM 895 O O . ARG A 1 114 ? 8.239 -6.492 7.902 1.00 85.88 114 ARG A O 1
ATOM 902 N N . ILE A 1 115 ? 8.201 -4.754 9.335 1.00 89.88 115 ILE A N 1
ATOM 903 C CA . ILE A 1 115 ? 8.899 -5.421 10.444 1.00 89.88 115 ILE A CA 1
ATOM 904 C C . ILE A 1 115 ? 8.164 -6.690 10.864 1.00 89.88 115 ILE A C 1
ATOM 906 O O . ILE A 1 115 ? 8.764 -7.760 10.904 1.00 89.88 115 ILE A O 1
ATOM 910 N N . PHE A 1 116 ? 6.856 -6.615 11.117 1.00 89.00 116 PHE A N 1
ATOM 911 C CA . PHE A 1 116 ? 6.109 -7.797 11.532 1.00 89.00 116 PHE A CA 1
ATOM 912 C C . PHE A 1 116 ? 6.056 -8.859 10.444 1.00 89.00 116 PHE A C 1
ATOM 914 O O . PHE A 1 116 ? 6.240 -10.036 10.734 1.00 89.00 116 PHE A O 1
ATOM 921 N N . THR A 1 117 ? 5.822 -8.471 9.195 1.00 86.94 117 THR A N 1
ATOM 922 C CA . THR A 1 117 ? 5.805 -9.423 8.079 1.00 86.94 117 THR A CA 1
ATOM 923 C C . THR A 1 117 ? 7.172 -10.078 7.897 1.00 86.94 117 THR A C 1
ATOM 925 O O . THR A 1 117 ? 7.231 -11.287 7.698 1.00 86.94 117 THR A O 1
ATOM 928 N N . PHE A 1 118 ? 8.257 -9.315 8.044 1.00 86.81 118 PHE A N 1
ATOM 929 C CA . PHE A 1 118 ? 9.625 -9.819 7.995 1.00 86.81 118 PHE A CA 1
ATOM 930 C C . PHE A 1 118 ? 9.920 -10.802 9.133 1.00 86.81 118 PHE A C 1
ATOM 932 O O . PHE A 1 118 ? 10.413 -11.890 8.867 1.00 86.81 118 PHE A O 1
ATOM 939 N N . LEU A 1 119 ? 9.538 -10.484 10.375 1.00 89.12 119 LEU A N 1
ATOM 940 C CA . LEU A 1 119 ? 9.685 -11.388 11.524 1.00 89.12 119 LEU A CA 1
ATOM 941 C C . LEU A 1 119 ? 8.935 -12.713 11.314 1.00 89.12 119 LEU A C 1
ATOM 943 O O . LEU A 1 119 ? 9.463 -13.783 11.606 1.00 89.12 119 LEU A O 1
ATOM 947 N N . TRP A 1 120 ? 7.716 -12.659 10.766 1.00 88.06 120 TRP A N 1
ATOM 948 C CA . TRP A 1 120 ? 6.952 -13.865 10.436 1.00 88.06 120 TRP A CA 1
ATOM 949 C C . TRP A 1 120 ? 7.568 -14.651 9.279 1.00 88.06 120 TRP A C 1
ATOM 951 O O . TRP A 1 120 ? 7.575 -15.878 9.332 1.00 88.06 120 TRP A O 1
ATOM 961 N N . ALA A 1 121 ? 8.092 -13.959 8.266 1.00 83.94 121 ALA A N 1
ATOM 962 C CA . ALA A 1 121 ? 8.777 -14.573 7.134 1.00 83.94 121 ALA A CA 1
ATOM 963 C C . ALA A 1 121 ? 10.115 -15.218 7.532 1.00 83.94 121 ALA A C 1
ATOM 965 O O . ALA A 1 121 ? 10.467 -16.248 6.964 1.00 83.94 121 ALA A O 1
ATOM 966 N N . LEU A 1 122 ? 10.826 -14.646 8.515 1.00 83.44 122 LEU A N 1
ATOM 967 C CA . LEU A 1 122 ? 12.066 -15.193 9.075 1.00 83.44 122 LEU A CA 1
ATOM 968 C C . LEU A 1 122 ? 11.819 -16.531 9.774 1.00 83.44 122 LEU A C 1
ATOM 970 O O . LEU A 1 122 ? 12.646 -17.431 9.686 1.00 83.44 122 LEU A O 1
ATOM 974 N N . LEU A 1 123 ? 10.673 -16.659 10.448 1.00 87.25 123 LEU A N 1
ATOM 975 C CA . LEU A 1 123 ? 10.282 -17.909 11.083 1.00 87.25 123 LEU A CA 1
ATOM 976 C C . LEU A 1 123 ? 9.939 -18.962 10.022 1.00 87.25 123 LEU A C 1
ATOM 978 O O . LEU A 1 123 ? 10.467 -20.065 10.067 1.00 87.25 123 LEU A O 1
ATOM 982 N N . LEU A 1 124 ? 9.070 -18.610 9.064 1.00 85.56 124 LEU A N 1
ATOM 983 C CA . LEU A 1 124 ? 8.673 -19.447 7.929 1.00 85.56 124 LEU A CA 1
ATOM 984 C C . LEU A 1 124 ? 8.070 -18.573 6.805 1.00 85.56 124 LEU A C 1
ATOM 986 O O . LEU A 1 124 ? 7.284 -17.657 7.053 1.00 85.56 124 LEU A O 1
ATOM 990 N N . ILE A 1 125 ? 8.321 -18.925 5.541 1.00 85.50 125 ILE A N 1
ATOM 991 C CA . ILE A 1 125 ? 7.846 -18.150 4.374 1.00 85.50 125 ILE A CA 1
ATOM 992 C C . ILE A 1 125 ? 6.307 -18.089 4.305 1.00 85.50 125 ILE A C 1
ATOM 994 O O . ILE A 1 125 ? 5.723 -17.017 4.123 1.00 85.50 125 ILE A O 1
ATOM 998 N N . VAL A 1 126 ? 5.632 -19.231 4.488 1.00 87.56 126 VAL A N 1
ATOM 999 C CA . VAL A 1 126 ? 4.164 -19.350 4.379 1.00 87.56 126 VAL A CA 1
ATOM 1000 C C . VAL A 1 126 ? 3.413 -18.445 5.372 1.00 87.56 126 VAL A C 1
ATOM 1002 O O . VAL A 1 126 ? 2.568 -17.657 4.932 1.00 87.56 126 VAL A O 1
ATOM 1005 N N . PRO A 1 127 ? 3.686 -18.470 6.694 1.00 83.69 127 PRO A N 1
ATOM 1006 C CA . PRO A 1 127 ? 3.029 -17.552 7.619 1.00 83.69 127 PRO A CA 1
ATOM 1007 C C . PRO A 1 127 ? 3.412 -16.089 7.375 1.00 83.69 127 PRO A C 1
ATOM 1009 O O . PRO A 1 127 ? 2.565 -15.227 7.609 1.00 83.69 127 PRO A O 1
ATOM 1012 N N . GLY A 1 128 ? 4.604 -15.791 6.843 1.00 85.44 128 GLY A N 1
ATOM 1013 C CA . GLY A 1 128 ? 4.959 -14.448 6.372 1.00 85.44 128 GLY A CA 1
ATOM 1014 C C . GLY A 1 128 ? 3.952 -13.904 5.351 1.00 85.44 128 GLY A C 1
ATOM 1015 O O . GLY A 1 128 ? 3.379 -12.829 5.548 1.00 85.44 128 GLY A O 1
ATOM 1016 N N . ILE A 1 129 ? 3.637 -14.690 4.317 1.00 86.94 129 ILE A N 1
ATOM 1017 C CA . ILE A 1 129 ? 2.641 -14.327 3.294 1.00 86.94 129 ILE A CA 1
ATOM 1018 C C . ILE A 1 129 ? 1.255 -14.131 3.926 1.00 86.94 129 ILE A C 1
ATOM 1020 O O . ILE A 1 129 ? 0.603 -13.106 3.718 1.00 86.94 129 ILE A O 1
ATOM 1024 N N . VAL A 1 130 ? 0.802 -15.073 4.759 1.00 88.31 130 VAL A N 1
ATOM 1025 C CA . VAL A 1 130 ? -0.514 -14.991 5.422 1.00 88.31 130 VAL A CA 1
ATOM 1026 C C . VAL A 1 130 ? -0.628 -13.750 6.318 1.00 88.31 130 VAL A C 1
ATOM 1028 O O . VAL A 1 130 ? -1.701 -13.138 6.426 1.00 88.31 130 VAL A O 1
ATOM 1031 N N . LYS A 1 131 ? 0.459 -13.358 6.987 1.00 89.38 131 LYS A N 1
ATOM 1032 C CA . LYS A 1 131 ? 0.492 -12.175 7.854 1.00 89.38 131 LYS A CA 1
ATOM 1033 C C . LYS A 1 131 ? 0.520 -10.884 7.051 1.00 89.38 131 LYS A C 1
ATOM 1035 O O . LYS A 1 131 ? -0.204 -9.970 7.436 1.00 89.38 131 LYS A O 1
ATOM 1040 N N . ASN A 1 132 ? 1.188 -10.855 5.898 1.00 87.81 132 ASN A N 1
ATOM 1041 C CA . ASN A 1 132 ? 1.101 -9.732 4.964 1.00 87.81 132 ASN A CA 1
ATOM 1042 C C . ASN A 1 132 ? -0.366 -9.410 4.607 1.00 87.81 132 ASN A C 1
ATOM 1044 O O . ASN A 1 132 ? -0.832 -8.287 4.792 1.00 87.81 132 ASN A O 1
ATOM 1048 N N . TYR A 1 133 ? -1.148 -10.430 4.227 1.00 89.75 133 TYR A N 1
ATOM 1049 C CA . TYR A 1 133 ? -2.588 -10.270 3.975 1.00 89.75 133 TYR A CA 1
ATOM 1050 C C . TYR A 1 133 ? -3.365 -9.799 5.207 1.00 89.75 133 TYR A C 1
ATOM 1052 O O . TYR A 1 133 ? -4.272 -8.976 5.096 1.00 89.75 133 TYR A O 1
ATOM 1060 N N . SER A 1 134 ? -2.995 -10.284 6.393 1.00 89.12 134 SER A N 1
ATOM 1061 C CA . SER A 1 134 ? -3.653 -9.917 7.654 1.00 89.12 134 SER A CA 1
ATOM 1062 C C . SER A 1 134 ? -3.467 -8.436 8.013 1.00 89.12 134 SER A C 1
ATOM 1064 O O . SER A 1 134 ? -4.306 -7.867 8.708 1.00 89.12 134 SER A O 1
ATOM 1066 N N . TYR A 1 135 ? -2.386 -7.806 7.548 1.00 89.38 135 TYR A N 1
ATOM 1067 C CA . TYR A 1 135 ? -2.056 -6.406 7.833 1.00 89.38 135 TYR A CA 1
ATOM 1068 C C . TYR A 1 135 ? -2.467 -5.431 6.724 1.00 89.38 135 TYR A C 1
ATOM 1070 O O . TYR A 1 135 ? -2.299 -4.222 6.876 1.00 89.38 135 TYR A O 1
ATOM 1078 N N . SER A 1 136 ? -3.032 -5.941 5.627 1.00 87.19 136 SER A N 1
ATOM 1079 C CA . SER A 1 136 ? -3.413 -5.150 4.451 1.00 87.19 136 SER A CA 1
ATOM 1080 C C . SER A 1 136 ? -4.373 -3.994 4.758 1.00 87.19 136 SER A C 1
ATOM 1082 O O . SER A 1 136 ? -4.300 -2.957 4.105 1.00 87.19 136 SER A O 1
ATOM 1084 N N . GLN A 1 137 ? -5.233 -4.139 5.773 1.00 91.44 137 GLN A N 1
ATOM 1085 C CA . GLN A 1 137 ? -6.258 -3.149 6.113 1.00 91.44 137 GLN A CA 1
ATOM 1086 C C . GLN A 1 137 ? -5.784 -2.101 7.130 1.00 91.44 137 GLN A C 1
ATOM 1088 O O . GLN A 1 137 ? -6.480 -1.117 7.359 1.00 91.44 137 GLN A O 1
ATOM 1093 N N . ALA A 1 138 ? -4.596 -2.261 7.726 1.00 89.12 138 ALA A N 1
ATOM 1094 C CA . ALA A 1 138 ? -4.139 -1.384 8.808 1.00 89.12 138 ALA A CA 1
ATOM 1095 C C . ALA A 1 138 ? -3.978 0.079 8.362 1.00 89.12 138 ALA A C 1
ATOM 1097 O O . ALA A 1 138 ? -4.259 0.985 9.137 1.00 89.12 138 ALA A O 1
ATOM 1098 N N . SER A 1 139 ? -3.589 0.307 7.102 1.00 86.12 139 SER A N 1
ATOM 1099 C CA . SER A 1 139 ? -3.499 1.647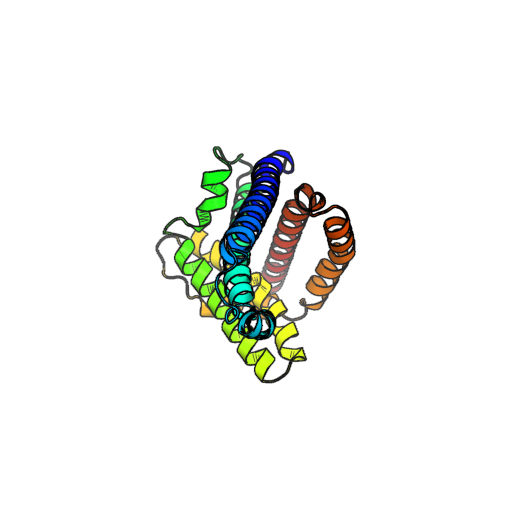 6.508 1.00 86.12 139 SER A CA 1
ATOM 1100 C C . SER A 1 139 ? -4.866 2.334 6.420 1.00 86.12 139 SER A C 1
ATOM 1102 O O . SER A 1 139 ? -4.977 3.511 6.745 1.00 86.12 139 SER A O 1
ATOM 1104 N N . TYR A 1 140 ? -5.910 1.600 6.023 1.00 86.19 140 TYR A N 1
ATOM 1105 C CA . TYR A 1 140 ? -7.282 2.112 5.950 1.00 86.19 140 TYR A CA 1
ATOM 1106 C C . TYR A 1 140 ? -7.837 2.437 7.343 1.00 86.19 140 TYR A C 1
ATOM 1108 O O . TYR A 1 140 ? -8.378 3.516 7.559 1.00 86.19 140 TYR A O 1
ATOM 1116 N N . ILE A 1 141 ? -7.616 1.537 8.306 1.00 88.81 141 ILE A N 1
ATOM 1117 C CA . ILE A 1 141 ? -8.050 1.707 9.701 1.00 88.81 141 ILE A CA 1
ATOM 1118 C C . ILE A 1 141 ? -7.356 2.905 10.355 1.00 88.81 141 ILE A C 1
ATOM 1120 O O . ILE A 1 141 ? -7.992 3.662 11.081 1.00 88.81 141 ILE A O 1
ATOM 1124 N N . PHE A 1 142 ? -6.058 3.089 10.097 1.00 88.06 142 PHE A N 1
ATOM 1125 C CA . PHE A 1 142 ? -5.315 4.248 10.583 1.00 88.06 142 PHE A CA 1
ATOM 1126 C C . PHE A 1 142 ? -5.903 5.556 10.044 1.00 88.06 142 PHE A C 1
ATOM 1128 O O . PHE A 1 142 ? -6.144 6.475 10.822 1.00 88.06 142 PHE A O 1
ATOM 1135 N N . LYS A 1 143 ? -6.184 5.623 8.736 1.00 83.38 143 LYS A N 1
ATOM 1136 C CA . LYS A 1 143 ? -6.811 6.801 8.125 1.00 83.38 143 LYS A CA 1
ATOM 1137 C C . LYS A 1 143 ? -8.147 7.124 8.799 1.00 83.38 143 LYS A C 1
ATOM 1139 O O . LYS A 1 143 ? -8.337 8.247 9.246 1.00 83.38 143 LYS A O 1
ATOM 1144 N N . ASP A 1 144 ? -9.015 6.127 8.959 1.00 85.25 144 ASP A N 1
ATOM 1145 C CA . ASP A 1 144 ? -10.318 6.312 9.608 1.00 85.25 144 ASP A CA 1
ATOM 1146 C C . ASP A 1 144 ? -10.195 6.776 11.065 1.00 85.25 144 ASP A C 1
ATOM 1148 O O . ASP A 1 144 ? -10.967 7.623 11.508 1.00 85.25 144 ASP A O 1
ATOM 1152 N N . ALA A 1 145 ? -9.206 6.269 11.805 1.00 84.75 145 ALA A N 1
ATOM 1153 C CA . ALA A 1 145 ? -8.953 6.685 13.181 1.00 84.75 145 ALA A CA 1
ATOM 1154 C C . ALA A 1 145 ? -8.480 8.149 13.280 1.00 84.75 145 ALA A C 1
ATOM 1156 O O . ALA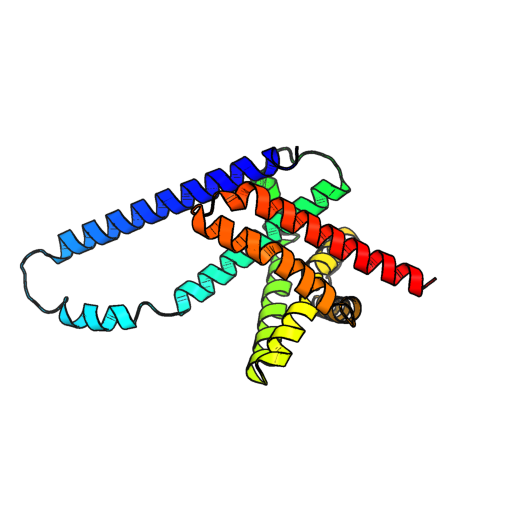 A 1 145 ? -8.956 8.882 14.146 1.00 84.75 145 ALA A O 1
ATOM 1157 N N . VAL A 1 146 ? -7.586 8.586 12.384 1.00 83.75 146 VAL A N 1
ATOM 1158 C CA . VAL A 1 146 ? -7.094 9.978 12.330 1.00 83.75 146 VAL A CA 1
ATOM 1159 C C . VAL A 1 146 ? -8.169 10.949 11.838 1.00 83.75 146 VAL A C 1
ATOM 1161 O O . VAL A 1 146 ? -8.207 12.106 12.267 1.00 83.75 146 VAL A O 1
ATOM 1164 N N . ASP A 1 147 ? -9.034 10.502 10.929 1.00 80.69 147 ASP A N 1
ATOM 1165 C CA . ASP A 1 147 ? -10.139 11.309 10.415 1.00 80.69 147 ASP A CA 1
ATOM 1166 C C . ASP A 1 147 ? -11.233 11.489 11.477 1.00 80.69 147 ASP A C 1
ATOM 1168 O O . ASP A 1 147 ? -11.747 12.596 11.631 1.00 80.69 147 ASP A O 1
ATOM 1172 N N . ALA A 1 148 ? -11.540 10.441 12.252 1.00 82.06 148 ALA A N 1
ATOM 1173 C CA . ALA A 1 148 ? -12.509 10.500 13.345 1.00 82.06 148 ALA A CA 1
ATOM 1174 C C . ALA A 1 148 ? -12.022 11.341 14.537 1.00 82.06 148 ALA A C 1
ATOM 1176 O O . ALA A 1 148 ? -12.820 12.053 15.141 1.00 82.06 148 ALA A O 1
ATOM 1177 N N . ASN A 1 149 ? -10.727 11.281 14.873 1.00 79.31 149 ASN A N 1
ATOM 1178 C CA . ASN A 1 149 ? -10.143 12.026 15.993 1.00 79.31 149 ASN A CA 1
ATOM 1179 C C . ASN A 1 149 ? -8.846 12.749 15.580 1.00 79.31 149 ASN A C 1
ATOM 1181 O O . ASN A 1 149 ? -7.751 12.238 15.818 1.00 79.31 149 ASN A O 1
ATOM 1185 N N . PRO A 1 150 ? -8.940 13.972 15.021 1.00 68.69 150 PRO A N 1
ATOM 1186 C CA . PRO A 1 150 ? -7.791 14.721 14.498 1.00 68.69 150 PRO A CA 1
ATOM 1187 C C . PRO A 1 150 ? -6.684 15.046 15.511 1.00 68.69 150 PRO A C 1
ATOM 1189 O O . PRO A 1 150 ? -5.544 15.249 15.103 1.00 68.69 150 PRO A O 1
ATOM 1192 N N . ASN A 1 151 ? -7.027 15.123 16.802 1.00 66.69 151 ASN A N 1
ATOM 1193 C CA . ASN A 1 151 ? -6.156 15.615 17.878 1.00 66.69 151 ASN A CA 1
ATOM 1194 C C . ASN A 1 151 ? -5.698 14.513 18.851 1.00 66.69 151 ASN A C 1
ATOM 1196 O O . ASN A 1 151 ? -5.111 14.823 19.884 1.00 66.69 151 ASN A O 1
ATOM 1200 N N . SER A 1 152 ? -6.015 13.245 18.574 1.00 68.69 152 SER A N 1
ATOM 1201 C CA . SER A 1 152 ? -5.692 12.119 19.455 1.00 68.69 152 SER A CA 1
ATOM 1202 C C . SER A 1 152 ? -4.544 11.293 18.883 1.00 68.69 152 SER A C 1
ATOM 1204 O O . SER A 1 152 ? -4.516 11.010 17.683 1.00 68.69 152 SER A O 1
ATOM 1206 N N . ASP A 1 153 ? -3.617 10.874 19.747 1.00 73.94 153 ASP A N 1
ATOM 1207 C CA . ASP A 1 153 ? -2.567 9.929 19.379 1.00 73.94 153 ASP A CA 1
ATOM 1208 C C . ASP A 1 153 ? -3.184 8.568 19.039 1.00 73.94 153 ASP A C 1
ATOM 1210 O O . ASP A 1 153 ? -3.638 7.811 19.901 1.00 73.94 153 ASP A O 1
ATOM 1214 N N . VAL A 1 154 ? -3.203 8.244 17.746 1.00 81.25 154 VAL A N 1
ATOM 1215 C CA . VAL A 1 154 ? -3.700 6.955 17.267 1.00 81.25 154 VAL A CA 1
ATOM 1216 C C . VAL A 1 154 ? -2.711 5.856 17.644 1.00 81.25 154 VAL A C 1
ATOM 1218 O O . VAL A 1 154 ? -1.545 5.872 17.247 1.00 81.25 154 VAL A O 1
ATOM 1221 N N . ASN A 1 155 ? -3.191 4.842 18.364 1.00 86.69 155 ASN A N 1
ATOM 1222 C CA . ASN A 1 155 ? -2.378 3.677 18.686 1.00 86.69 155 ASN A CA 1
ATOM 1223 C C . ASN A 1 155 ? -2.152 2.803 17.437 1.00 86.69 155 ASN A C 1
ATOM 1225 O O . ASN A 1 155 ? -3.017 2.029 17.020 1.00 86.69 155 ASN A O 1
ATOM 1229 N N . TYR A 1 156 ? -0.948 2.884 16.871 1.00 87.38 156 TYR A N 1
ATOM 1230 C CA . TYR A 1 156 ? -0.553 2.155 15.661 1.00 87.38 156 TYR A CA 1
ATOM 1231 C C . TYR A 1 156 ? -0.646 0.625 15.798 1.00 87.38 156 TYR A C 1
ATOM 1233 O O . TYR A 1 156 ? -1.003 -0.068 14.840 1.00 87.38 156 TYR A O 1
ATOM 1241 N N . PHE A 1 157 ? -0.357 0.077 16.985 1.00 88.38 157 PHE A N 1
ATOM 1242 C CA . PHE A 1 157 ? -0.467 -1.364 17.238 1.00 88.38 157 PHE A CA 1
ATOM 1243 C C . PHE A 1 157 ? -1.925 -1.822 17.259 1.00 88.38 157 PHE A C 1
ATOM 1245 O O . PHE A 1 157 ? -2.230 -2.926 16.790 1.00 88.38 157 PHE A O 1
ATOM 1252 N N . ASP A 1 158 ? -2.832 -0.973 17.749 1.00 89.31 158 ASP A N 1
ATOM 1253 C CA . ASP A 1 158 ? -4.263 -1.259 17.704 1.00 89.31 158 ASP A CA 1
ATOM 1254 C C . ASP A 1 158 ? -4.757 -1.297 16.251 1.00 89.31 158 ASP A C 1
ATOM 1256 O O . ASP A 1 158 ? -5.447 -2.238 15.867 1.00 89.31 158 ASP A O 1
ATOM 1260 N N . CYS A 1 159 ? -4.295 -0.390 15.379 1.00 88.38 159 CYS A N 1
ATOM 1261 C CA . CYS A 1 159 ? -4.637 -0.429 13.948 1.00 88.38 159 CYS A CA 1
ATOM 1262 C C . CYS A 1 159 ? -4.249 -1.761 13.280 1.00 88.38 159 CYS A C 1
ATOM 1264 O O . CYS A 1 159 ? -5.033 -2.349 12.528 1.00 88.38 159 CYS A O 1
ATOM 1266 N N . ILE A 1 160 ? -3.054 -2.282 13.575 1.00 90.12 160 ILE A N 1
ATOM 1267 C CA . ILE A 1 160 ? -2.593 -3.576 13.045 1.00 90.12 160 ILE A CA 1
ATOM 1268 C C . ILE A 1 160 ? -3.398 -4.738 13.634 1.00 90.12 160 ILE A C 1
ATOM 1270 O O . ILE A 1 160 ? -3.745 -5.688 12.923 1.00 90.12 160 ILE A O 1
ATOM 1274 N N . THR A 1 161 ? -3.718 -4.669 14.924 1.00 91.12 161 THR A N 1
ATOM 1275 C CA . THR A 1 161 ? -4.512 -5.691 15.614 1.00 91.12 161 THR A CA 1
ATOM 1276 C C . THR A 1 161 ? -5.935 -5.740 15.066 1.00 91.12 161 THR A C 1
ATOM 1278 O O . THR A 1 161 ? -6.427 -6.823 14.736 1.00 91.12 161 THR A O 1
ATOM 1281 N N . ARG A 1 162 ? -6.565 -4.580 14.866 1.00 89.38 162 ARG A N 1
ATOM 1282 C CA . ARG A 1 162 ? -7.868 -4.453 14.208 1.00 89.38 162 ARG A CA 1
ATOM 1283 C C . ARG A 1 162 ? -7.827 -4.977 12.780 1.00 89.38 162 ARG A C 1
ATOM 1285 O O . ARG A 1 162 ? -8.691 -5.769 12.424 1.00 89.38 162 ARG A O 1
ATOM 1292 N N . SER A 1 163 ? -6.794 -4.655 11.996 1.00 92.00 163 SER A N 1
ATOM 1293 C CA . SER A 1 163 ? -6.625 -5.220 10.646 1.00 92.00 163 SER A CA 1
ATOM 1294 C C . SER A 1 163 ? -6.599 -6.748 10.674 1.00 92.00 163 SER A C 1
ATOM 1296 O O . SER A 1 163 ? -7.267 -7.398 9.870 1.00 92.00 163 SER A O 1
ATOM 1298 N N . ARG A 1 164 ? -5.868 -7.343 11.626 1.00 91.06 164 ARG A N 1
ATOM 1299 C CA . ARG A 1 164 ? -5.778 -8.802 11.770 1.00 91.06 164 ARG A CA 1
ATOM 1300 C C . ARG A 1 164 ? -7.137 -9.426 12.091 1.00 91.06 164 ARG A C 1
ATOM 1302 O O . ARG A 1 164 ? -7.454 -10.465 11.514 1.00 91.06 164 ARG A O 1
ATOM 1309 N N . LYS A 1 165 ? -7.915 -8.807 12.987 1.00 91.38 165 LYS A N 1
ATOM 1310 C CA . LYS A 1 165 ? -9.278 -9.244 13.334 1.00 91.38 165 LYS A CA 1
ATOM 1311 C C . LYS A 1 165 ? -10.216 -9.117 12.132 1.00 91.38 165 LYS A C 1
ATOM 1313 O O . LYS A 1 165 ? -10.843 -10.100 11.752 1.00 91.38 165 LYS A O 1
ATOM 1318 N N . LEU A 1 166 ? -10.212 -7.958 11.471 1.00 90.44 166 LEU A N 1
ATOM 1319 C CA . LEU A 1 166 ? -11.034 -7.661 10.294 1.00 90.44 166 LEU A CA 1
ATOM 1320 C C . LEU A 1 166 ? -10.759 -8.621 9.125 1.00 90.44 166 LEU A C 1
ATOM 1322 O O . LEU A 1 166 ? -11.654 -8.946 8.345 1.00 90.44 166 LEU A O 1
ATOM 1326 N N . MET A 1 167 ? -9.515 -9.092 9.008 1.00 92.50 167 MET A N 1
ATOM 1327 C CA . MET A 1 167 ? -9.097 -10.019 7.959 1.00 92.50 167 MET A CA 1
ATOM 1328 C C . MET A 1 167 ? -9.225 -11.499 8.326 1.00 92.50 167 MET A C 1
ATOM 1330 O O . MET A 1 167 ? -8.956 -12.354 7.475 1.00 92.50 167 MET A O 1
ATOM 1334 N N . ASN A 1 168 ? -9.633 -11.842 9.549 1.00 89.69 168 ASN A N 1
ATOM 1335 C CA . ASN A 1 168 ? -9.784 -13.239 9.937 1.00 89.69 168 ASN A CA 1
ATOM 1336 C C . ASN A 1 168 ? -10.882 -13.922 9.099 1.00 89.69 168 ASN A C 1
ATOM 1338 O O . ASN A 1 168 ? -11.949 -13.358 8.887 1.00 89.69 168 ASN A O 1
ATOM 1342 N N . GLY A 1 169 ? -10.586 -15.093 8.527 1.00 87.50 169 GLY A N 1
ATOM 1343 C CA . GLY A 1 169 ? -11.479 -15.790 7.584 1.00 87.50 169 GLY A CA 1
ATOM 1344 C C . GLY A 1 169 ? -11.660 -15.131 6.203 1.00 87.50 169 GLY A C 1
ATOM 1345 O O . GLY A 1 169 ? -12.283 -15.716 5.325 1.00 87.50 169 GLY A O 1
ATOM 1346 N N . ARG A 1 170 ? -11.099 -13.936 5.958 1.00 90.88 170 ARG A N 1
ATOM 1347 C CA . ARG A 1 170 ? -11.348 -13.151 4.727 1.00 90.88 170 ARG A CA 1
ATOM 1348 C C . ARG A 1 170 ? -10.107 -12.945 3.848 1.00 90.88 170 ARG A C 1
ATOM 1350 O O . ARG A 1 170 ? -10.204 -12.355 2.775 1.00 90.88 170 ARG A O 1
ATOM 1357 N N . LYS A 1 171 ? -8.948 -13.472 4.258 1.00 90.19 171 LYS A N 1
ATOM 1358 C CA . LYS A 1 171 ? -7.662 -13.366 3.530 1.00 90.19 171 LYS A CA 1
ATOM 1359 C C . LYS A 1 171 ? -7.732 -13.978 2.130 1.00 90.19 171 LYS A C 1
ATOM 1361 O O . LYS A 1 171 ? -7.203 -13.404 1.186 1.00 90.19 171 LYS A O 1
ATOM 1366 N N . TRP A 1 172 ? -8.437 -15.102 1.994 1.00 89.88 172 TRP A N 1
ATOM 1367 C CA . TRP A 1 172 ? -8.603 -15.793 0.713 1.00 89.88 172 TRP A CA 1
ATOM 1368 C C . TRP A 1 172 ? -9.357 -14.947 -0.319 1.00 89.88 172 TRP A C 1
ATOM 1370 O O . TRP A 1 172 ? -8.987 -14.918 -1.488 1.00 89.88 172 TRP A O 1
ATOM 1380 N N . ARG A 1 173 ? -10.355 -14.166 0.121 1.00 91.75 173 ARG A N 1
ATOM 1381 C CA . ARG A 1 173 ? -11.072 -13.228 -0.758 1.00 91.75 173 ARG A CA 1
ATOM 1382 C C . ARG A 1 173 ? -10.133 -12.163 -1.323 1.00 91.75 173 ARG A C 1
ATOM 1384 O O . ARG A 1 173 ? -10.219 -11.847 -2.504 1.00 91.75 173 ARG A O 1
ATOM 1391 N N . LEU A 1 174 ? -9.223 -11.641 -0.496 1.00 90.00 174 LEU A N 1
ATOM 1392 C CA . LEU A 1 174 ? -8.226 -10.665 -0.937 1.00 90.00 174 LEU A CA 1
ATOM 1393 C C . LEU A 1 174 ? -7.201 -11.290 -1.896 1.00 90.00 174 LEU A C 1
ATOM 1395 O O . LEU A 1 174 ? -6.805 -10.642 -2.860 1.00 90.00 174 LEU A O 1
ATOM 1399 N N . PHE A 1 175 ? -6.813 -12.549 -1.675 1.00 90.94 175 PHE A N 1
ATOM 1400 C CA . PHE A 1 175 ? -5.947 -13.288 -2.597 1.00 90.94 175 PHE A CA 1
ATOM 1401 C C . PHE A 1 175 ? -6.592 -13.457 -3.979 1.00 90.94 175 PHE A C 1
ATOM 1403 O O . PHE A 1 175 ? -5.984 -13.091 -4.981 1.00 90.94 175 PHE A O 1
ATOM 1410 N N . ILE A 1 176 ? -7.844 -13.924 -4.042 1.00 91.75 176 ILE A N 1
ATOM 1411 C CA . ILE A 1 176 ? -8.579 -14.062 -5.312 1.00 91.75 176 ILE A CA 1
ATOM 1412 C C . ILE A 1 176 ? -8.724 -12.704 -6.005 1.00 91.75 176 ILE A C 1
ATOM 1414 O O . ILE A 1 176 ? -8.532 -12.598 -7.215 1.00 91.75 176 ILE A O 1
ATOM 1418 N N . LEU A 1 177 ? -9.020 -11.650 -5.239 1.00 91.44 177 LEU A N 1
ATOM 1419 C CA . LEU A 1 177 ? -9.120 -10.301 -5.779 1.00 91.44 177 LEU A CA 1
ATOM 1420 C C . LEU A 1 177 ? -7.797 -9.860 -6.420 1.00 91.44 177 LEU A C 1
ATOM 1422 O O . LEU A 1 177 ? -7.796 -9.364 -7.541 1.00 91.44 177 LEU A O 1
ATOM 1426 N N . GLN A 1 178 ? -6.660 -10.099 -5.767 1.00 88.12 178 GLN A N 1
ATOM 1427 C CA . GLN A 1 178 ? -5.351 -9.818 -6.360 1.00 88.12 178 GLN A CA 1
ATOM 1428 C C . GLN A 1 178 ? -5.070 -10.678 -7.596 1.00 88.12 178 GLN A C 1
ATOM 1430 O O . GLN A 1 178 ? -4.534 -10.167 -8.578 1.00 88.12 178 GLN A O 1
ATOM 1435 N N . LEU A 1 179 ? -5.474 -11.949 -7.581 1.00 89.69 179 LEU A N 1
ATOM 1436 C CA . LEU A 1 179 ? -5.314 -12.851 -8.718 1.00 89.69 179 LEU A CA 1
ATOM 1437 C C . LEU A 1 179 ? -6.104 -12.371 -9.945 1.00 89.69 179 LEU A C 1
ATOM 1439 O O . LEU A 1 179 ? -5.577 -12.413 -11.053 1.00 89.69 179 LEU A O 1
ATOM 1443 N N . SER A 1 180 ? -7.308 -11.814 -9.757 1.00 91.50 180 SER A N 1
ATOM 1444 C CA . SER A 1 180 ? -8.071 -11.205 -10.861 1.00 91.50 180 SER A CA 1
ATOM 1445 C C . SER A 1 180 ? -7.366 -10.002 -11.499 1.00 91.50 180 SER A C 1
ATOM 1447 O O . SER A 1 180 ? -7.574 -9.723 -12.678 1.00 91.50 180 SER A O 1
ATOM 1449 N N . PHE A 1 181 ? -6.483 -9.323 -10.757 1.00 88.06 181 PHE A N 1
ATOM 1450 C CA . PHE A 1 181 ? -5.657 -8.232 -11.273 1.00 88.06 181 PHE A CA 1
ATOM 1451 C C . PHE A 1 181 ? -4.342 -8.699 -11.891 1.00 88.06 181 PHE A C 1
ATOM 1453 O O . PHE A 1 181 ? -3.748 -7.947 -12.658 1.00 88.06 181 PHE A O 1
ATOM 1460 N N . LEU A 1 182 ? -3.889 -9.921 -11.605 1.00 87.25 182 LEU A N 1
ATOM 1461 C CA . LEU A 1 182 ? -2.588 -10.413 -12.056 1.00 87.25 182 LEU A CA 1
ATOM 1462 C C . LEU A 1 182 ? -2.487 -10.463 -13.587 1.00 87.25 182 LEU A C 1
ATOM 1464 O O . LEU A 1 182 ? -1.462 -10.079 -14.142 1.00 87.25 182 LEU A O 1
ATOM 1468 N N . GLY A 1 183 ? -3.564 -10.852 -14.278 1.00 84.94 183 GLY A N 1
ATOM 1469 C CA . GLY A 1 183 ? -3.607 -10.825 -15.745 1.00 84.94 183 GLY A CA 1
ATOM 1470 C C . GLY A 1 183 ? -3.449 -9.411 -16.318 1.00 84.94 183 GLY A C 1
ATOM 1471 O O . GLY A 1 183 ? -2.701 -9.200 -17.272 1.00 84.94 183 GLY A O 1
ATOM 1472 N N . TRP A 1 184 ? -4.086 -8.422 -15.688 1.00 83.62 184 TRP A N 1
ATOM 1473 C CA . TRP A 1 184 ? -3.961 -7.015 -16.073 1.00 83.62 184 TRP A CA 1
ATOM 1474 C C . TRP A 1 184 ? -2.580 -6.442 -15.763 1.00 83.62 184 TRP A C 1
ATOM 1476 O O . TRP A 1 184 ? -2.083 -5.619 -16.524 1.00 83.62 184 TRP A O 1
ATOM 1486 N N . GLU A 1 185 ? -1.947 -6.884 -14.676 1.00 78.44 185 GLU A N 1
ATOM 1487 C CA . GLU A 1 185 ? -0.562 -6.527 -14.371 1.00 78.44 185 GLU A CA 1
ATOM 1488 C C . GLU A 1 185 ? 0.387 -7.075 -15.437 1.00 78.44 185 GLU A C 1
ATOM 1490 O O . GLU A 1 185 ? 1.186 -6.319 -15.973 1.00 78.44 185 GLU A O 1
ATOM 1495 N N . ILE A 1 186 ? 0.257 -8.342 -15.838 1.00 82.31 186 ILE A N 1
ATOM 1496 C CA . ILE A 1 186 ? 1.089 -8.914 -16.910 1.00 82.31 186 ILE A CA 1
ATOM 1497 C C . ILE A 1 186 ? 0.932 -8.105 -18.206 1.00 82.31 186 ILE A C 1
ATOM 1499 O O . ILE A 1 186 ? 1.927 -7.725 -18.823 1.00 82.31 186 ILE A O 1
ATOM 1503 N N . LEU A 1 187 ? -0.304 -7.763 -18.582 1.00 81.12 187 LEU A N 1
ATOM 1504 C CA . LEU A 1 187 ? -0.562 -6.927 -19.754 1.00 81.12 187 LEU A CA 1
ATOM 1505 C C . LEU A 1 187 ? 0.053 -5.528 -19.608 1.00 81.12 187 LEU A C 1
ATOM 1507 O O . LEU A 1 187 ? 0.660 -5.010 -20.541 1.00 81.12 187 LEU A O 1
ATOM 1511 N N . ASN A 1 188 ? -0.056 -4.926 -18.426 1.00 77.19 188 ASN A N 1
ATOM 1512 C CA . ASN A 1 188 ? 0.540 -3.630 -18.132 1.00 77.19 188 ASN A CA 1
ATOM 1513 C C . ASN A 1 188 ? 2.068 -3.640 -18.307 1.00 77.19 188 ASN A C 1
ATOM 1515 O O . ASN A 1 188 ? 2.623 -2.697 -18.868 1.00 77.19 188 ASN A O 1
ATOM 1519 N N . TRP A 1 189 ? 2.742 -4.711 -17.884 1.00 74.69 189 TRP A N 1
ATOM 1520 C CA . TRP A 1 189 ? 4.184 -4.878 -18.076 1.00 74.69 189 TRP A CA 1
ATOM 1521 C C . TRP A 1 189 ? 4.571 -4.992 -19.557 1.00 74.69 189 TRP A C 1
ATOM 1523 O O . TRP A 1 189 ? 5.563 -4.393 -19.967 1.00 74.69 189 TRP A O 1
ATOM 1533 N N . ILE A 1 190 ? 3.769 -5.686 -20.370 1.00 75.00 190 ILE A N 1
ATOM 1534 C CA . ILE A 1 190 ? 4.004 -5.830 -21.819 1.00 75.00 190 ILE A CA 1
ATOM 1535 C C . ILE A 1 190 ? 3.892 -4.478 -22.540 1.00 75.00 190 ILE A C 1
ATOM 1537 O O . ILE A 1 190 ? 4.686 -4.182 -23.428 1.00 75.00 190 ILE A O 1
ATOM 1541 N N . VAL A 1 191 ? 2.957 -3.616 -22.129 1.00 76.12 191 VAL A N 1
ATOM 1542 C CA . VAL A 1 191 ? 2.747 -2.280 -22.726 1.00 76.12 191 VAL A CA 1
ATOM 1543 C C . VAL A 1 191 ? 3.602 -1.200 -22.029 1.00 76.12 191 VAL A C 1
ATOM 1545 O O . VAL A 1 191 ? 3.214 -0.034 -21.949 1.00 76.12 191 VAL A O 1
ATOM 1548 N N . LEU A 1 192 ? 4.764 -1.576 -21.473 1.00 65.88 192 LEU A N 1
ATOM 1549 C CA . LEU A 1 192 ? 5.730 -0.678 -20.813 1.00 65.88 192 LEU A CA 1
ATOM 1550 C C . LEU A 1 192 ? 5.127 0.208 -19.704 1.00 65.88 192 LEU A C 1
ATOM 1552 O O . LEU A 1 192 ? 5.559 1.337 -19.471 1.00 65.88 192 LEU A O 1
ATOM 1556 N N . GLY A 1 193 ? 4.114 -0.290 -18.997 1.00 66.75 193 GLY A N 1
ATOM 1557 C CA . GLY A 1 193 ? 3.491 0.420 -17.885 1.00 66.75 193 GLY A CA 1
ATOM 1558 C C . GLY A 1 193 ? 2.408 1.427 -18.282 1.00 66.75 193 GLY A C 1
ATOM 1559 O O . GLY A 1 193 ? 1.855 2.071 -17.388 1.00 66.75 193 GLY A O 1
ATOM 1560 N N . LEU A 1 194 ? 2.050 1.558 -19.567 1.00 67.50 194 LEU A N 1
ATOM 1561 C CA . LEU A 1 194 ? 0.960 2.445 -20.012 1.00 67.50 194 LEU A CA 1
ATOM 1562 C C . LEU A 1 194 ? -0.416 1.999 -19.486 1.00 67.50 194 LEU A C 1
ATOM 1564 O O . LEU A 1 194 ? -1.290 2.830 -19.237 1.00 67.50 194 LEU A O 1
ATOM 1568 N N . GLY A 1 195 ? -0.595 0.699 -19.229 1.00 71.06 195 GLY A N 1
ATOM 1569 C CA . GLY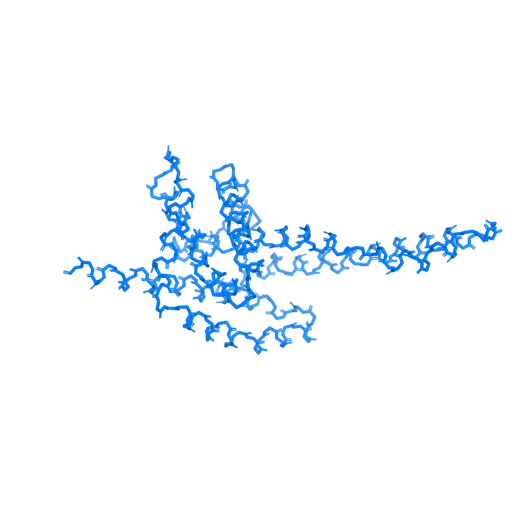 A 1 195 ? -1.789 0.142 -18.583 1.00 71.06 195 GLY A CA 1
ATOM 1570 C C . GLY A 1 195 ? -2.027 0.660 -17.156 1.00 71.06 195 GLY A C 1
ATOM 1571 O O . GLY A 1 195 ? -3.159 0.662 -16.671 1.00 71.06 195 GLY A O 1
ATOM 1572 N N . SER A 1 196 ? -0.982 1.160 -16.491 1.00 67.50 196 SER A N 1
ATOM 1573 C CA . SER A 1 196 ? -1.025 1.635 -15.105 1.00 67.50 196 SER A CA 1
ATOM 1574 C C . SER A 1 196 ? -1.967 2.823 -14.930 1.00 67.50 196 SER A C 1
ATOM 1576 O O . SER A 1 196 ? -2.524 3.002 -13.849 1.00 67.50 196 SER A O 1
ATOM 1578 N N . ILE A 1 197 ? -2.171 3.608 -15.994 1.00 65.75 197 ILE A N 1
ATOM 1579 C CA . ILE A 1 197 ? -3.002 4.818 -16.009 1.00 65.75 197 ILE A CA 1
ATOM 1580 C C . ILE A 1 197 ? -4.439 4.521 -15.567 1.00 65.75 197 ILE A C 1
ATOM 1582 O O . ILE A 1 197 ? -5.021 5.261 -14.774 1.00 65.75 197 ILE A O 1
ATOM 1586 N N . TRP A 1 198 ? -5.003 3.421 -16.056 1.00 69.00 198 TRP A N 1
ATOM 1587 C CA . TRP A 1 198 ? -6.353 2.963 -15.719 1.00 69.00 198 TRP A CA 1
ATOM 1588 C C . TRP A 1 198 ? -6.327 1.924 -14.602 1.00 69.00 198 TRP A C 1
ATOM 1590 O O . TRP A 1 198 ? -7.218 1.907 -13.752 1.00 69.00 198 TRP A O 1
ATOM 1600 N N . LEU A 1 199 ? -5.296 1.077 -14.577 1.00 74.88 199 LEU A N 1
ATOM 1601 C CA . LEU A 1 199 ? -5.237 -0.056 -13.663 1.00 74.88 199 LEU A CA 1
ATOM 1602 C C . LEU A 1 199 ? -5.040 0.374 -12.205 1.00 74.88 199 LEU A C 1
ATOM 1604 O O . LEU A 1 199 ? -5.709 -0.159 -11.325 1.00 74.88 199 LEU A O 1
ATOM 1608 N N . ILE A 1 200 ? -4.179 1.361 -11.931 1.00 69.94 200 ILE A N 1
ATOM 1609 C CA . ILE A 1 200 ? -3.927 1.852 -10.565 1.00 69.94 200 ILE A CA 1
ATOM 1610 C C . ILE A 1 200 ? -5.198 2.414 -9.908 1.00 69.94 200 ILE A C 1
ATOM 1612 O O . ILE A 1 200 ? -5.565 1.925 -8.837 1.00 69.94 200 ILE A O 1
ATOM 1616 N N . PRO A 1 201 ? -5.909 3.397 -10.498 1.00 66.88 201 PRO A N 1
ATOM 1617 C CA . PRO A 1 201 ? -7.106 3.939 -9.860 1.00 66.88 201 PRO A CA 1
ATOM 1618 C C . PRO A 1 201 ? -8.222 2.904 -9.737 1.00 66.88 201 PRO A C 1
ATOM 1620 O O . PRO A 1 201 ? -8.942 2.901 -8.740 1.00 66.88 201 PRO A O 1
ATOM 1623 N N . TYR A 1 202 ? -8.341 1.995 -10.707 1.00 75.62 202 TYR A N 1
ATOM 1624 C CA . TYR A 1 202 ? -9.308 0.906 -10.649 1.00 75.62 202 TYR A CA 1
ATOM 1625 C C . TYR A 1 202 ? -9.009 -0.068 -9.499 1.00 75.62 202 TYR A C 1
ATOM 1627 O O . TYR A 1 202 ? -9.904 -0.387 -8.711 1.00 75.62 202 TYR A O 1
ATOM 1635 N N . LYS A 1 203 ? -7.744 -0.472 -9.324 1.00 82.31 203 LYS A N 1
ATOM 1636 C CA . LYS A 1 203 ? -7.304 -1.300 -8.191 1.00 82.31 203 LYS A CA 1
ATOM 1637 C C . LYS A 1 203 ? -7.537 -0.605 -6.855 1.00 82.31 203 LYS A C 1
ATOM 1639 O O . LYS A 1 203 ? -8.089 -1.220 -5.947 1.00 82.31 203 LYS A O 1
ATOM 1644 N N . ASN A 1 204 ? -7.178 0.673 -6.742 1.00 76.00 204 ASN A N 1
ATOM 1645 C CA . ASN A 1 204 ? -7.363 1.439 -5.508 1.00 76.00 204 ASN A CA 1
ATOM 1646 C C . ASN A 1 204 ? -8.843 1.560 -5.133 1.00 76.00 204 ASN A C 1
ATOM 1648 O O . ASN A 1 204 ? -9.204 1.294 -3.989 1.00 76.00 204 ASN A O 1
ATOM 1652 N N . ALA A 1 205 ? -9.713 1.866 -6.100 1.00 76.38 205 ALA A N 1
ATOM 1653 C CA . ALA A 1 205 ? -11.157 1.894 -5.879 1.00 76.38 205 ALA A CA 1
ATOM 1654 C C . ALA A 1 205 ? -11.696 0.521 -5.446 1.00 76.38 205 ALA A C 1
ATOM 1656 O O . ALA A 1 205 ? -12.512 0.431 -4.530 1.00 76.38 205 ALA A O 1
ATOM 1657 N N . THR A 1 206 ? -11.200 -0.555 -6.059 1.00 86.56 206 THR A N 1
ATOM 1658 C CA . THR A 1 206 ? -11.613 -1.925 -5.732 1.00 86.56 206 THR A CA 1
ATOM 1659 C C . THR A 1 206 ? -11.172 -2.332 -4.325 1.00 86.56 206 THR A C 1
ATOM 1661 O O . THR A 1 206 ? -11.957 -2.912 -3.578 1.00 86.56 206 THR A O 1
ATOM 1664 N N . TYR A 1 207 ? -9.948 -1.990 -3.915 1.00 86.50 207 TYR A N 1
ATOM 1665 C CA . TYR A 1 207 ? -9.466 -2.255 -2.558 1.00 86.50 207 TYR A CA 1
ATOM 1666 C C . TYR A 1 207 ? -10.175 -1.400 -1.502 1.00 86.50 207 TYR A C 1
ATOM 1668 O O . TYR A 1 207 ? -10.503 -1.916 -0.435 1.00 86.50 207 TYR A O 1
ATOM 1676 N N . ALA A 1 208 ? -10.492 -0.141 -1.807 1.00 81.56 208 ALA A N 1
ATOM 1677 C CA . ALA A 1 208 ? -11.305 0.700 -0.932 1.00 81.56 208 ALA A CA 1
ATOM 1678 C C . ALA A 1 208 ? -12.732 0.142 -0.770 1.00 81.56 208 ALA A C 1
ATOM 1680 O O . ALA A 1 208 ? -13.262 0.091 0.341 1.00 81.56 208 ALA A O 1
ATOM 1681 N N . ALA A 1 209 ? -13.345 -0.338 -1.857 1.00 85.62 209 ALA A N 1
ATOM 1682 C CA . ALA A 1 209 ? -14.647 -1.001 -1.812 1.00 85.62 209 ALA A CA 1
ATOM 1683 C C . ALA A 1 209 ? -14.595 -2.314 -1.015 1.00 85.62 209 ALA A C 1
ATOM 1685 O O . ALA A 1 209 ? -15.497 -2.589 -0.226 1.00 85.62 209 ALA A O 1
ATOM 1686 N N . PHE A 1 210 ? -13.519 -3.093 -1.166 1.00 90.25 210 PHE A N 1
ATOM 1687 C CA . PHE A 1 210 ? -13.285 -4.293 -0.367 1.00 90.25 210 PHE A CA 1
ATOM 1688 C C . PHE A 1 210 ? -13.214 -3.962 1.125 1.00 90.25 210 PHE A C 1
ATOM 1690 O O . PHE A 1 210 ? -13.919 -4.586 1.911 1.00 90.25 210 PHE A O 1
ATOM 1697 N N . TYR A 1 211 ? -12.434 -2.950 1.517 1.00 90.31 211 TYR A N 1
ATOM 1698 C CA . TYR A 1 211 ? -12.365 -2.491 2.905 1.00 90.31 211 TYR A CA 1
ATOM 1699 C C . TYR A 1 211 ? -13.745 -2.096 3.453 1.00 90.31 211 TYR A C 1
ATOM 1701 O O . TYR A 1 211 ? -14.125 -2.542 4.534 1.00 90.31 211 TYR A O 1
ATOM 1709 N N . LYS A 1 212 ? -14.532 -1.340 2.677 1.00 87.50 212 LYS A N 1
ATOM 1710 C CA . LYS A 1 212 ? -15.898 -0.950 3.053 1.00 87.50 212 LYS A CA 1
ATOM 1711 C C . LYS A 1 212 ? -16.833 -2.155 3.240 1.00 87.50 212 LYS A C 1
ATOM 1713 O O . LYS A 1 212 ? -17.625 -2.170 4.175 1.00 87.50 212 LYS A O 1
ATOM 1718 N N . ASP A 1 213 ? -16.740 -3.175 2.384 1.00 91.06 213 ASP A N 1
ATOM 1719 C CA . ASP A 1 213 ? -17.488 -4.434 2.553 1.00 91.06 213 ASP A CA 1
ATOM 1720 C C . ASP A 1 213 ? -17.075 -5.171 3.835 1.00 91.06 213 ASP A C 1
ATOM 1722 O O . ASP A 1 213 ? -17.915 -5.760 4.516 1.00 91.06 213 ASP A O 1
ATOM 1726 N N . LEU A 1 214 ? -15.785 -5.137 4.192 1.00 89.69 214 LEU A N 1
ATOM 1727 C CA . LEU A 1 214 ? -15.309 -5.777 5.416 1.00 89.69 214 LEU A CA 1
ATOM 1728 C C . LEU A 1 214 ? -15.893 -5.124 6.669 1.00 89.69 214 LEU A C 1
ATOM 1730 O O . LEU A 1 214 ? -16.288 -5.852 7.583 1.00 89.69 214 LEU A O 1
ATOM 1734 N N . THR A 1 215 ? -15.911 -3.793 6.720 1.00 87.12 215 THR A N 1
ATOM 1735 C CA . THR A 1 215 ? -16.393 -3.038 7.881 1.00 87.12 215 THR A CA 1
ATOM 1736 C C . THR A 1 215 ? -17.911 -3.110 8.012 1.00 87.12 215 THR A C 1
ATOM 1738 O O . THR A 1 215 ? -18.394 -3.377 9.106 1.00 87.12 215 THR A O 1
ATOM 1741 N N . ALA A 1 216 ? -18.659 -3.013 6.907 1.00 86.44 216 ALA A N 1
ATOM 1742 C CA . ALA A 1 216 ? -20.120 -3.163 6.913 1.00 86.44 216 ALA A CA 1
ATOM 1743 C C . ALA A 1 216 ? -20.580 -4.546 7.415 1.00 86.44 216 ALA A C 1
ATOM 1745 O O . ALA A 1 216 ? -21.543 -4.660 8.164 1.00 86.44 216 ALA A O 1
ATOM 1746 N N . LYS A 1 217 ? -19.861 -5.613 7.043 1.00 83.12 217 LYS A N 1
ATOM 1747 C CA . LYS A 1 217 ? -20.131 -6.973 7.542 1.00 83.12 217 LYS A CA 1
ATOM 1748 C C . LYS A 1 217 ? -19.693 -7.206 8.985 1.00 83.12 217 LYS A C 1
ATOM 1750 O O . LYS A 1 217 ? -19.962 -8.277 9.513 1.00 83.12 217 LYS A O 1
ATOM 1755 N N . LEU A 1 218 ? -18.884 -6.319 9.562 1.00 81.94 218 LEU A N 1
ATOM 1756 C CA . LEU A 1 218 ? -18.501 -6.417 10.968 1.00 81.94 218 LEU A CA 1
ATOM 1757 C C . LEU A 1 218 ? -19.579 -5.772 11.843 1.00 81.94 218 LEU A C 1
ATOM 1759 O O . LEU A 1 218 ? -20.015 -6.405 12.794 1.00 81.94 218 LEU A O 1
ATOM 1763 N N . SER A 1 219 ? -20.068 -4.587 11.462 1.00 76.12 219 SER A N 1
ATOM 1764 C CA . SER A 1 219 ? -21.146 -3.903 12.188 1.00 76.12 219 SER A CA 1
ATOM 1765 C C . SER A 1 219 ? -22.445 -4.710 12.208 1.00 76.12 219 SER A C 1
ATOM 1767 O O . SER A 1 219 ? -23.092 -4.780 13.237 1.00 76.12 219 SER A O 1
ATOM 1769 N N . SER A 1 220 ? -22.782 -5.414 11.120 1.00 73.31 220 SER A N 1
ATOM 1770 C CA . SER A 1 220 ? -23.981 -6.269 11.061 1.00 73.31 220 SER A CA 1
ATOM 1771 C C . SER A 1 220 ? -23.910 -7.547 11.912 1.00 73.31 220 SER A C 1
ATOM 1773 O O . SER A 1 220 ? -24.844 -8.336 11.888 1.00 73.31 220 SER A O 1
ATOM 1775 N N . VAL A 1 221 ? -22.757 -7.849 12.517 1.00 72.81 221 VAL A N 1
ATOM 1776 C CA . VAL A 1 221 ? -22.567 -8.996 13.429 1.00 72.81 221 VAL A CA 1
ATOM 1777 C C . VAL A 1 221 ? -22.556 -8.528 14.890 1.00 72.81 221 VAL A C 1
ATOM 1779 O O . VAL A 1 221 ? -22.703 -9.346 15.792 1.00 72.81 221 VAL A O 1
ATOM 1782 N N . GLU A 1 222 ? -22.347 -7.229 15.118 1.00 65.12 222 GLU A N 1
ATOM 1783 C CA . GLU A 1 222 ? -22.382 -6.591 16.438 1.00 65.12 222 GLU A CA 1
ATOM 1784 C C . GLU A 1 222 ? -23.785 -6.049 16.794 1.00 65.12 222 GLU A C 1
ATOM 1786 O O . GLU A 1 222 ? -24.021 -5.745 17.962 1.00 65.12 222 GLU A O 1
ATOM 1791 N N . GLU A 1 223 ? -24.694 -5.965 15.812 1.00 51.47 223 GLU A N 1
ATOM 1792 C CA . GLU A 1 223 ? -26.147 -5.738 15.958 1.00 51.47 223 GLU A CA 1
ATOM 1793 C C . GLU A 1 223 ? -26.915 -7.056 16.146 1.00 51.47 223 GLU A C 1
ATOM 1795 O O . GLU A 1 223 ? -27.827 -7.080 17.004 1.00 51.47 223 GLU A O 1
#

Organism: NCBI:txid1303590

pLDDT: mean 70.66, std 15.95, range [38.56, 92.5]